Protein AF-A0A2U2N526-F1 (afdb_monomer_lite)

Radius of gyration: 21.83 Å; chains: 1; bounding box: 47×27×72 Å

Foldseek 3Di:
DVLVVLVVQLVVLLVLLVVLLVVLVLLVVVLVCCVVPVPQWDDDFQKTWHQDVVPDIDIDGLDQPQKHWGQAPDNPGDGLNQLSNLSSVLNSLLSNLSSLLSVLSSVLSVVVSVCVVPVDVPDDDPLDPSNLVSLLSNLVSLLVSLVSVVVSNVSSVVSVIDIDGDCVSNVVSNVSSVVSNVVSVVSVVVVVVVCVVVVVD

Secondary structure (DSSP, 8-state):
-HHHHHHHHHHHHHHHHHHHHHHHHHHHHHHHHHHH-GGGEEEETTEEEEEETTTEEEEEESEETTEEE-SSSSTTSPP-HHHHHHHHHHHHHHHHHHHHHHHHHHHHHHHHHHHHHT--TTS--S--HHHHHHHHHHHHHHHHHHHHHHHHHHHHHHTT--EEE--HHHHHHHHHHHHHHHHHHHHHHHHHHHHHHHTT-

Structure (mmCIF, N/CA/C/O backbone):
data_AF-A0A2U2N526-F1
#
_entry.id   AF-A0A2U2N526-F1
#
loop_
_atom_site.group_PDB
_atom_site.id
_atom_site.type_symbol
_atom_site.label_atom_id
_atom_site.label_alt_id
_atom_site.label_comp_id
_atom_site.label_asym_id
_atom_site.label_entity_id
_atom_site.label_seq_id
_atom_site.pdbx_PDB_ins_code
_atom_site.Cartn_x
_atom_site.Cartn_y
_atom_site.Cartn_z
_atom_site.occupancy
_atom_site.B_iso_or_equiv
_atom_site.auth_seq_id
_atom_site.auth_comp_id
_atom_site.auth_asym_id
_atom_site.auth_atom_id
_atom_site.pdbx_PDB_model_num
ATOM 1 N N . MET A 1 1 ? -25.749 11.557 19.198 1.00 41.91 1 MET A N 1
ATOM 2 C CA . MET A 1 1 ? -24.918 12.134 18.111 1.00 41.91 1 MET A CA 1
ATOM 3 C C . MET A 1 1 ? -23.782 11.203 17.664 1.00 41.91 1 MET A C 1
ATOM 5 O O . MET A 1 1 ? -23.519 11.176 16.468 1.00 41.91 1 MET A O 1
ATOM 9 N N . LEU A 1 2 ? -23.198 10.370 18.548 1.00 50.72 2 LEU A N 1
ATOM 10 C CA . LEU A 1 2 ? -22.193 9.346 18.186 1.00 50.72 2 LEU A CA 1
ATOM 11 C C . LEU A 1 2 ? -22.637 8.372 17.070 1.00 50.72 2 LEU A C 1
ATOM 13 O O . LEU A 1 2 ? -21.847 8.078 16.180 1.00 50.72 2 LEU A O 1
ATOM 17 N N . GLY A 1 3 ? -23.901 7.926 17.055 1.00 57.72 3 GLY A N 1
ATOM 18 C CA . GLY A 1 3 ? -24.377 6.933 16.073 1.00 57.72 3 GLY A CA 1
ATOM 19 C C . GLY A 1 3 ? -24.364 7.395 14.605 1.00 57.72 3 GLY A C 1
ATOM 20 O O . GLY A 1 3 ? -24.061 6.606 13.715 1.00 57.72 3 GLY A O 1
ATOM 21 N N . ARG A 1 4 ? -24.625 8.684 14.326 1.00 60.06 4 ARG A N 1
ATOM 22 C CA . ARG A 1 4 ? -24.577 9.226 12.949 1.00 60.06 4 ARG A CA 1
ATOM 23 C C . ARG A 1 4 ? -23.142 9.473 12.477 1.00 60.06 4 ARG A C 1
ATOM 25 O O . ARG A 1 4 ? -22.832 9.197 11.323 1.00 60.06 4 ARG A O 1
ATOM 32 N N . ALA A 1 5 ? -22.274 9.946 13.374 1.00 61.69 5 ALA A N 1
ATOM 33 C CA . ALA A 1 5 ? -20.858 10.164 13.078 1.00 61.69 5 ALA A CA 1
ATOM 34 C C . ALA A 1 5 ? -20.113 8.836 12.846 1.00 61.69 5 ALA A C 1
ATOM 36 O O . ALA A 1 5 ? -19.354 8.724 11.887 1.00 61.69 5 ALA A O 1
ATOM 37 N N . GLY A 1 6 ? -20.394 7.806 13.656 1.00 66.81 6 GLY A N 1
ATOM 38 C CA . GLY A 1 6 ? -19.827 6.465 13.477 1.00 66.81 6 GLY A CA 1
ATOM 39 C C . GLY A 1 6 ? -20.272 5.794 12.174 1.00 66.81 6 GLY A C 1
ATOM 40 O O . GLY A 1 6 ? -19.452 5.213 11.466 1.00 66.81 6 GLY A O 1
ATOM 41 N N . ALA A 1 7 ? -21.546 5.942 11.795 1.00 72.31 7 ALA A N 1
ATOM 42 C CA . ALA A 1 7 ? -22.051 5.424 10.523 1.00 72.31 7 ALA A CA 1
ATOM 43 C C . ALA A 1 7 ? -21.410 6.117 9.307 1.00 72.31 7 ALA A C 1
ATOM 45 O O . ALA A 1 7 ? -21.038 5.446 8.344 1.00 72.31 7 ALA A O 1
ATOM 46 N N . ALA A 1 8 ? -21.235 7.442 9.355 1.00 76.88 8 ALA A N 1
ATOM 47 C CA . ALA A 1 8 ? -20.560 8.184 8.292 1.00 76.88 8 ALA A CA 1
ATOM 48 C C . ALA A 1 8 ? -19.084 7.770 8.154 1.00 76.88 8 ALA A C 1
ATOM 50 O O . ALA A 1 8 ? -18.625 7.513 7.042 1.00 76.88 8 ALA A O 1
ATOM 51 N N . ALA A 1 9 ? -18.364 7.634 9.274 1.00 74.88 9 ALA A N 1
ATOM 52 C CA . ALA A 1 9 ? -16.970 7.191 9.283 1.00 74.88 9 ALA A CA 1
ATOM 53 C C . ALA A 1 9 ? -16.801 5.785 8.681 1.00 74.88 9 ALA A C 1
ATOM 55 O O . ALA A 1 9 ? -15.895 5.565 7.877 1.00 74.88 9 ALA A O 1
ATOM 56 N N . LEU A 1 10 ? -17.713 4.857 8.990 1.00 80.75 10 LEU A N 1
ATOM 57 C CA . LEU A 1 10 ? -17.713 3.505 8.428 1.00 80.75 10 LEU A CA 1
ATOM 58 C C . LEU A 1 10 ? -17.891 3.507 6.906 1.00 80.75 10 LEU A C 1
ATOM 60 O O . LEU A 1 10 ? -17.165 2.809 6.196 1.00 80.75 10 LEU A O 1
ATOM 64 N N . ILE A 1 11 ? -18.849 4.287 6.398 1.00 84.62 11 ILE A N 1
ATOM 65 C CA . ILE A 1 11 ? -19.118 4.375 4.957 1.00 84.62 11 ILE A CA 1
ATOM 66 C C . ILE A 1 11 ? -17.900 4.950 4.232 1.00 84.62 11 ILE A C 1
ATOM 68 O O . ILE A 1 11 ? -17.445 4.371 3.247 1.00 84.62 11 ILE A O 1
ATOM 72 N N . ILE A 1 12 ? -17.333 6.043 4.750 1.00 84.25 12 ILE A N 1
ATOM 73 C CA . ILE A 1 12 ? -16.141 6.677 4.177 1.00 84.25 12 ILE A CA 1
ATOM 74 C C . ILE A 1 12 ? -14.962 5.697 4.167 1.00 84.25 12 ILE A C 1
ATOM 76 O O . ILE A 1 12 ? -14.295 5.562 3.141 1.00 84.25 12 ILE A O 1
ATOM 80 N N . ALA A 1 13 ? -14.734 4.969 5.264 1.00 82.06 13 ALA A N 1
ATOM 81 C CA . ALA A 1 13 ? -13.650 3.997 5.353 1.00 82.06 13 ALA A CA 1
ATOM 82 C C . ALA A 1 13 ? -13.802 2.867 4.319 1.00 82.06 13 ALA A C 1
ATOM 84 O O . ALA A 1 13 ? -12.846 2.562 3.608 1.00 82.06 13 ALA A O 1
ATOM 85 N N . ARG A 1 14 ? -15.010 2.304 4.159 1.00 86.12 14 ARG A N 1
ATOM 86 C CA . ARG A 1 14 ? -15.280 1.257 3.156 1.00 86.12 14 ARG A CA 1
ATOM 87 C C . ARG A 1 14 ? -15.091 1.753 1.727 1.00 86.12 14 ARG A C 1
ATOM 89 O O . ARG A 1 14 ? -14.473 1.057 0.924 1.00 86.12 14 ARG A O 1
ATOM 96 N N . ILE A 1 15 ? -15.603 2.943 1.410 1.00 87.69 15 ILE A N 1
ATOM 97 C CA . ILE A 1 15 ? -15.423 3.550 0.085 1.00 87.69 15 ILE A CA 1
ATOM 98 C C . ILE A 1 15 ? -13.928 3.751 -0.192 1.00 87.69 15 ILE A C 1
ATOM 100 O O . ILE A 1 15 ? -13.453 3.373 -1.262 1.00 87.69 15 ILE A O 1
ATOM 104 N N . GLY A 1 16 ? -13.178 4.264 0.790 1.00 83.12 16 GLY A N 1
ATOM 105 C CA . GLY A 1 16 ? -11.726 4.417 0.706 1.00 83.12 16 GLY A CA 1
ATOM 106 C C . GLY A 1 16 ? -11.007 3.095 0.431 1.00 83.12 16 GLY A C 1
ATOM 107 O O . GLY A 1 16 ? -10.195 3.021 -0.489 1.00 83.12 16 GLY A O 1
ATOM 108 N N . THR A 1 17 ? -11.352 2.025 1.155 1.00 87.50 17 THR A N 1
ATOM 109 C CA . THR A 1 17 ? -10.798 0.680 0.925 1.00 87.50 17 THR A CA 1
ATOM 110 C C . THR A 1 17 ? -11.045 0.187 -0.497 1.00 87.50 17 THR A C 1
ATOM 112 O O . THR A 1 17 ? -10.112 -0.273 -1.153 1.00 87.50 17 THR A O 1
ATOM 115 N N . VAL A 1 18 ? -12.286 0.277 -0.987 1.00 90.38 18 VAL A N 1
ATOM 116 C CA . VAL A 1 18 ? -12.646 -0.198 -2.334 1.00 90.38 18 VAL A CA 1
ATOM 117 C C . VAL A 1 18 ? -11.894 0.593 -3.399 1.00 90.38 18 VAL A C 1
ATOM 119 O O . VAL A 1 18 ? -11.317 0.003 -4.311 1.00 90.38 18 VAL A O 1
ATOM 122 N N . PHE A 1 19 ? -11.840 1.917 -3.260 1.00 90.56 19 PHE A N 1
ATOM 123 C CA . PHE A 1 19 ? -11.128 2.778 -4.196 1.00 90.56 19 PHE A CA 1
ATOM 124 C C . PHE A 1 19 ? -9.628 2.451 -4.262 1.00 90.56 19 PHE A C 1
ATOM 126 O O . PHE A 1 19 ? -9.062 2.360 -5.350 1.00 90.56 19 PHE A O 1
ATOM 133 N N . LEU A 1 20 ? -8.989 2.204 -3.114 1.00 89.12 20 LEU A N 1
ATOM 134 C CA . LEU A 1 20 ? -7.572 1.837 -3.050 1.00 89.12 20 LEU A CA 1
ATOM 135 C C . LEU A 1 20 ? -7.289 0.459 -3.662 1.00 89.12 20 LEU A C 1
ATOM 137 O O . LEU A 1 20 ? -6.283 0.302 -4.352 1.00 89.12 20 LEU A O 1
ATOM 141 N N . TRP A 1 21 ? -8.182 -0.520 -3.483 1.00 91.75 21 TRP A N 1
ATOM 142 C CA . TRP A 1 21 ? -8.067 -1.815 -4.164 1.00 91.75 21 TRP A CA 1
ATOM 143 C C . TRP A 1 21 ? -8.207 -1.694 -5.680 1.00 91.75 21 TRP A C 1
ATOM 145 O O . TRP A 1 21 ? -7.448 -2.329 -6.411 1.00 91.75 21 TRP A O 1
ATOM 155 N N . ILE A 1 22 ? -9.126 -0.850 -6.160 1.00 89.38 22 ILE A N 1
ATOM 156 C CA . ILE A 1 22 ? -9.254 -0.560 -7.593 1.00 89.38 22 ILE A CA 1
ATOM 157 C C . ILE A 1 22 ? -7.963 0.085 -8.113 1.00 89.38 22 ILE A C 1
ATOM 159 O O . ILE A 1 22 ? -7.424 -0.366 -9.120 1.00 89.38 22 ILE A O 1
ATOM 163 N N . ALA A 1 23 ? -7.416 1.082 -7.411 1.00 86.81 23 ALA A N 1
ATOM 164 C CA . ALA A 1 23 ? -6.156 1.721 -7.793 1.00 86.81 23 ALA A CA 1
ATOM 165 C C . ALA A 1 23 ? -4.975 0.730 -7.821 1.00 86.81 23 ALA A C 1
ATOM 167 O O . ALA A 1 23 ? -4.165 0.758 -8.753 1.00 86.81 23 ALA A O 1
ATOM 168 N N . ALA A 1 24 ? -4.893 -0.177 -6.840 1.00 87.81 24 ALA A N 1
ATOM 169 C CA . ALA A 1 24 ? -3.896 -1.245 -6.804 1.00 87.81 24 ALA A CA 1
ATOM 170 C C . ALA A 1 24 ? -4.039 -2.193 -8.006 1.00 87.81 24 ALA A C 1
ATOM 172 O O . ALA A 1 24 ? -3.057 -2.457 -8.697 1.00 87.81 24 ALA A O 1
ATOM 173 N N . ALA A 1 25 ? -5.260 -2.649 -8.299 1.00 88.19 25 ALA A N 1
ATOM 174 C CA . ALA A 1 25 ? -5.537 -3.541 -9.421 1.00 88.19 25 ALA A CA 1
ATOM 175 C C . ALA A 1 25 ? -5.204 -2.889 -10.770 1.00 88.19 25 ALA A C 1
ATOM 177 O O . ALA A 1 25 ? -4.531 -3.500 -11.596 1.00 88.19 25 ALA A O 1
ATOM 178 N N . VAL A 1 26 ? -5.605 -1.632 -10.977 1.00 87.50 26 VAL A N 1
ATOM 179 C CA . VAL A 1 26 ? -5.288 -0.881 -12.202 1.00 87.50 26 VAL A CA 1
ATOM 180 C C . VAL A 1 26 ? -3.776 -0.733 -12.373 1.00 87.50 26 VAL A C 1
ATOM 182 O O . VAL A 1 26 ? -3.259 -0.996 -13.455 1.00 87.50 26 VAL A O 1
ATOM 185 N N . THR A 1 27 ? -3.051 -0.381 -11.307 1.00 84.50 27 THR A N 1
ATOM 186 C CA . THR A 1 27 ? -1.583 -0.248 -11.351 1.00 84.50 27 THR A CA 1
ATOM 187 C C . THR A 1 27 ? -0.911 -1.581 -11.690 1.00 84.50 27 THR A C 1
ATOM 189 O O . THR A 1 27 ? -0.011 -1.622 -12.528 1.00 84.50 27 THR A O 1
ATOM 192 N N . ALA A 1 28 ? -1.378 -2.682 -11.096 1.00 86.56 28 ALA A N 1
ATOM 193 C CA . ALA A 1 28 ? -0.876 -4.019 -11.390 1.00 86.56 28 ALA A CA 1
ATOM 194 C C . ALA A 1 28 ? -1.137 -4.425 -12.850 1.00 86.56 28 ALA A C 1
ATOM 196 O O . ALA A 1 28 ? -0.240 -4.945 -13.507 1.00 86.56 28 ALA A O 1
ATOM 197 N N . ILE A 1 29 ? -2.331 -4.145 -13.383 1.00 86.12 29 ILE A N 1
ATOM 198 C CA . ILE A 1 29 ? -2.673 -4.425 -14.786 1.00 86.12 29 ILE A CA 1
ATOM 199 C C . ILE A 1 29 ? -1.756 -3.640 -15.727 1.00 86.12 29 ILE A C 1
ATOM 201 O O . ILE A 1 29 ? -1.193 -4.221 -16.650 1.00 86.12 29 ILE A O 1
ATOM 205 N N . VAL A 1 30 ? -1.553 -2.345 -15.473 1.00 82.44 30 VAL A N 1
ATOM 206 C CA . VAL A 1 30 ? -0.648 -1.496 -16.266 1.00 82.44 30 VAL A CA 1
ATOM 207 C C . VAL A 1 30 ? 0.778 -2.040 -16.248 1.00 82.44 30 VAL A C 1
ATOM 209 O O . VAL A 1 30 ? 1.424 -2.102 -17.292 1.00 82.44 30 VAL A O 1
ATOM 212 N N . LEU A 1 31 ? 1.255 -2.483 -15.084 1.00 83.75 31 LEU A N 1
ATOM 213 C CA . LEU A 1 31 ? 2.569 -3.100 -14.952 1.00 83.75 31 LEU A CA 1
ATOM 214 C C . LEU A 1 31 ? 2.674 -4.408 -15.755 1.00 83.75 31 LEU A C 1
ATOM 216 O O . LEU A 1 31 ? 3.672 -4.629 -16.435 1.00 83.75 31 LEU A O 1
ATOM 220 N N . VAL A 1 32 ? 1.651 -5.265 -15.717 1.00 84.31 32 VAL A N 1
ATOM 221 C CA . VAL A 1 32 ? 1.623 -6.507 -16.507 1.00 84.31 32 VAL A CA 1
ATOM 222 C C . VAL A 1 32 ? 1.629 -6.199 -18.004 1.00 84.31 32 VAL A C 1
ATOM 224 O O . VAL A 1 32 ? 2.394 -6.811 -18.748 1.00 84.31 32 VAL A O 1
ATOM 227 N N . VAL A 1 33 ? 0.838 -5.218 -18.446 1.00 81.12 33 VAL A N 1
ATOM 228 C CA . VAL A 1 33 ? 0.837 -4.757 -19.843 1.00 81.12 33 VAL A CA 1
ATOM 229 C C . VAL A 1 33 ? 2.218 -4.240 -20.243 1.00 81.12 33 VAL A C 1
ATOM 231 O O . VAL A 1 33 ? 2.695 -4.592 -21.316 1.00 81.12 33 VAL A O 1
ATOM 234 N N . PHE A 1 34 ? 2.903 -3.489 -19.376 1.00 78.69 34 PHE A N 1
ATOM 235 C CA . PHE A 1 34 ? 4.278 -3.043 -19.621 1.00 78.69 34 PHE A CA 1
ATOM 236 C C . PHE A 1 34 ? 5.264 -4.206 -19.790 1.00 78.69 34 PHE A C 1
ATOM 238 O O . PHE A 1 34 ? 6.114 -4.162 -20.674 1.00 78.69 34 PHE A O 1
ATOM 245 N N . ILE A 1 35 ? 5.143 -5.261 -18.981 1.00 80.69 35 ILE A N 1
ATOM 246 C CA . ILE A 1 35 ? 6.024 -6.436 -19.065 1.00 80.69 35 ILE A CA 1
ATOM 247 C C . ILE A 1 35 ? 5.772 -7.234 -20.355 1.00 80.69 35 ILE A C 1
ATOM 249 O O . ILE A 1 35 ? 6.721 -7.704 -20.978 1.00 80.69 35 ILE A O 1
ATOM 253 N N . VAL A 1 36 ? 4.509 -7.393 -20.759 1.00 82.31 36 VAL A N 1
ATOM 254 C CA . VAL A 1 36 ? 4.119 -8.219 -21.918 1.00 82.31 36 VAL A CA 1
ATOM 255 C C . VAL A 1 36 ? 4.257 -7.464 -23.243 1.00 82.31 36 VAL A C 1
ATOM 257 O O . VAL A 1 36 ? 4.616 -8.055 -24.258 1.00 82.31 36 VAL A O 1
ATOM 260 N N . ALA A 1 37 ? 3.975 -6.163 -23.242 1.00 72.69 37 ALA A N 1
ATOM 261 C CA . ALA A 1 37 ? 3.903 -5.316 -24.426 1.00 72.69 37 ALA A CA 1
ATOM 262 C C . ALA A 1 37 ? 4.598 -3.968 -24.171 1.00 72.69 37 ALA A C 1
ATOM 264 O O . ALA A 1 37 ? 4.005 -2.898 -24.291 1.00 72.69 37 ALA A O 1
ATOM 265 N N . SER A 1 38 ? 5.890 -4.005 -23.840 1.00 62.78 38 SER A N 1
ATOM 266 C CA . SER A 1 38 ? 6.687 -2.802 -23.545 1.00 62.78 38 SER A CA 1
ATOM 267 C C . SER A 1 38 ? 6.688 -1.763 -24.679 1.00 62.78 38 SER A C 1
ATOM 269 O O . SER A 1 38 ? 6.831 -0.573 -24.416 1.00 62.78 38 SER A O 1
ATOM 271 N N . GLY A 1 39 ? 6.467 -2.194 -25.927 1.00 61.41 39 GLY A N 1
ATOM 272 C CA . GLY A 1 39 ? 6.392 -1.328 -27.108 1.00 61.41 39 GLY A CA 1
ATOM 273 C C . GLY A 1 39 ? 5.081 -0.550 -27.292 1.00 61.41 39 GLY A C 1
ATOM 274 O O . GLY A 1 39 ? 5.013 0.281 -28.192 1.00 61.41 39 GLY A O 1
ATOM 275 N N . THR A 1 40 ? 4.037 -0.790 -26.486 1.00 62.47 40 THR A N 1
ATOM 276 C CA . THR A 1 40 ? 2.752 -0.060 -26.596 1.00 62.47 40 THR A CA 1
ATOM 277 C C . THR A 1 40 ? 2.672 1.186 -25.712 1.00 62.47 40 THR A C 1
ATOM 279 O O . THR A 1 40 ? 1.651 1.872 -25.713 1.00 62.47 40 THR A O 1
ATOM 282 N N . LEU A 1 41 ? 3.716 1.466 -24.930 1.00 61.22 41 LEU A N 1
ATOM 283 C CA . LEU A 1 41 ? 3.769 2.598 -24.013 1.00 61.22 41 LEU A CA 1
ATOM 284 C C . LEU A 1 41 ? 4.564 3.751 -24.610 1.00 61.22 41 LEU A C 1
ATOM 286 O O . LEU A 1 41 ? 5.709 3.581 -25.023 1.00 61.22 41 LEU A O 1
ATOM 290 N N . THR A 1 42 ? 3.976 4.942 -24.586 1.00 63.44 42 THR A N 1
ATOM 291 C CA . THR A 1 42 ? 4.701 6.179 -24.872 1.00 63.44 42 THR A CA 1
ATOM 292 C C . THR A 1 42 ? 5.322 6.676 -23.576 1.00 63.44 42 THR A C 1
ATOM 294 O O . THR A 1 42 ? 4.605 6.970 -22.614 1.00 63.44 42 THR A O 1
ATOM 297 N N . ALA A 1 43 ? 6.650 6.734 -23.531 1.00 59.69 43 ALA A N 1
ATOM 298 C CA . ALA A 1 43 ? 7.358 7.321 -22.407 1.00 59.69 43 ALA A CA 1
ATOM 299 C C . ALA A 1 43 ? 7.340 8.849 -22.503 1.00 59.69 43 ALA A C 1
ATOM 301 O O . ALA A 1 43 ? 7.501 9.420 -23.579 1.00 59.69 43 ALA A O 1
ATOM 302 N N . GLY A 1 44 ? 7.109 9.490 -21.366 1.00 59.97 44 GLY A N 1
ATOM 303 C CA . GLY A 1 44 ? 7.315 10.912 -21.154 1.00 59.97 44 GLY A CA 1
ATOM 304 C C . GLY A 1 44 ? 8.082 11.139 -19.853 1.00 59.97 44 GLY A C 1
ATOM 305 O O . GLY A 1 44 ? 8.309 10.217 -19.060 1.00 59.97 44 GLY A O 1
ATOM 306 N N . TYR A 1 45 ? 8.461 12.390 -19.601 1.00 55.66 45 TYR A N 1
ATOM 307 C CA . TYR A 1 45 ? 9.185 12.775 -18.390 1.00 55.66 45 TYR A CA 1
ATOM 308 C C . TYR A 1 45 ? 8.460 12.279 -17.123 1.00 55.66 45 TYR A C 1
ATOM 310 O O . TYR A 1 45 ? 7.371 12.749 -16.790 1.00 55.66 45 TYR A O 1
ATOM 318 N N . ASN A 1 46 ? 9.061 11.320 -16.404 1.00 62.28 46 ASN A N 1
ATOM 319 C CA . ASN A 1 46 ? 8.529 10.733 -15.160 1.00 62.28 46 ASN A CA 1
ATOM 320 C C . ASN A 1 46 ? 7.173 9.984 -15.289 1.00 62.28 46 ASN A C 1
ATOM 322 O O . ASN A 1 46 ? 6.524 9.678 -14.281 1.00 62.28 46 ASN A O 1
ATOM 326 N N . ARG A 1 47 ? 6.719 9.678 -16.509 1.00 67.81 47 ARG A N 1
ATOM 327 C CA . ARG A 1 47 ? 5.404 9.073 -16.753 1.00 67.81 47 ARG A CA 1
ATOM 328 C C . ARG A 1 47 ? 5.444 8.140 -17.956 1.00 67.81 47 ARG A C 1
ATOM 330 O O . ARG A 1 47 ? 5.971 8.489 -19.001 1.00 67.81 47 ARG A O 1
ATOM 337 N N . LEU A 1 48 ? 4.840 6.968 -17.822 1.00 66.69 48 LEU A N 1
ATOM 338 C CA . LEU A 1 48 ? 4.549 6.089 -18.948 1.00 66.69 48 LEU A CA 1
ATOM 339 C C . LEU A 1 48 ? 3.059 6.150 -19.240 1.00 66.69 48 LEU A C 1
ATOM 341 O O . LEU A 1 48 ? 2.265 5.868 -18.347 1.00 66.69 48 LEU A O 1
ATOM 345 N N . ASP A 1 49 ? 2.694 6.512 -20.464 1.00 68.12 49 ASP A N 1
ATOM 346 C CA . ASP A 1 49 ? 1.309 6.584 -20.915 1.00 68.12 49 ASP A CA 1
ATOM 347 C C . ASP A 1 49 ? 0.954 5.393 -21.811 1.00 68.12 49 ASP A C 1
ATOM 349 O O . ASP A 1 49 ? 1.634 5.093 -22.792 1.00 68.12 49 ASP A O 1
ATOM 353 N N . LEU A 1 50 ? -0.149 4.725 -21.476 1.00 66.25 50 LEU A N 1
ATOM 354 C CA . LEU A 1 50 ? -0.858 3.779 -22.333 1.00 66.25 50 LEU A CA 1
ATOM 355 C C . LEU A 1 50 ? -2.046 4.499 -22.954 1.00 66.25 50 LEU A C 1
ATOM 357 O O . LEU A 1 50 ? -3.003 4.822 -22.249 1.00 66.25 50 LEU A O 1
ATOM 361 N N . SER A 1 51 ? -2.013 4.717 -24.267 1.00 66.69 51 SER A N 1
ATOM 362 C CA . SER A 1 51 ? -3.178 5.201 -25.010 1.00 66.69 51 SER A CA 1
ATOM 363 C C . SER A 1 51 ? -4.063 4.020 -25.409 1.00 66.69 51 SER A C 1
ATOM 365 O O . SER A 1 51 ? -3.667 3.181 -26.219 1.00 66.69 51 SER A O 1
ATOM 367 N N . VAL A 1 52 ? -5.273 3.942 -24.852 1.00 63.50 52 VAL A N 1
ATOM 368 C CA . VAL A 1 52 ? -6.263 2.919 -25.213 1.00 63.50 52 VAL A CA 1
ATOM 369 C C . VAL A 1 52 ? -7.178 3.498 -26.287 1.00 63.50 52 VAL A C 1
ATOM 371 O O . VAL A 1 52 ? -8.121 4.238 -25.999 1.00 63.50 52 VAL A O 1
ATOM 374 N N . GLY A 1 53 ? -6.858 3.203 -27.550 1.00 59.94 53 GLY A N 1
ATOM 375 C CA . GLY A 1 53 ? -7.682 3.583 -28.703 1.00 59.94 53 GLY A CA 1
ATOM 376 C C . GLY A 1 53 ? -7.849 5.094 -28.915 1.00 59.94 53 GLY A C 1
ATOM 377 O O . GLY A 1 53 ? -8.811 5.500 -29.556 1.00 59.94 53 GLY A O 1
ATOM 378 N N . GLY A 1 54 ? -6.963 5.933 -28.360 1.00 60.84 54 GLY A N 1
ATOM 379 C CA . GLY A 1 54 ? -7.015 7.395 -28.503 1.00 60.84 54 GLY A CA 1
ATOM 380 C C . GLY A 1 54 ? -8.086 8.109 -27.667 1.00 60.84 54 GLY A C 1
ATOM 381 O O . GLY A 1 54 ? -8.233 9.320 -27.805 1.00 60.84 54 GLY A O 1
ATOM 382 N N . VAL A 1 55 ? -8.820 7.394 -26.803 1.00 59.56 55 VAL A N 1
ATOM 383 C CA . VAL A 1 55 ? -9.925 7.962 -26.000 1.00 59.56 55 VAL A CA 1
ATOM 384 C C . VAL A 1 55 ? -9.542 8.130 -24.528 1.00 59.56 55 VAL A C 1
ATOM 386 O O . VAL A 1 55 ? -9.920 9.114 -23.898 1.00 59.56 55 VAL A O 1
ATOM 389 N N . PHE A 1 56 ? -8.764 7.196 -23.978 1.00 54.59 56 PHE A N 1
ATOM 390 C CA . PHE A 1 56 ? -8.324 7.227 -22.584 1.00 54.59 56 PHE A CA 1
ATOM 391 C C . PHE A 1 56 ? -6.822 6.959 -22.489 1.00 54.59 56 PHE A C 1
ATOM 393 O O . PHE A 1 56 ? -6.307 6.076 -23.178 1.00 54.59 56 PHE A O 1
ATOM 400 N N . SER A 1 57 ? -6.132 7.701 -21.616 1.00 61.94 57 SER A N 1
ATOM 401 C CA . SER A 1 57 ? -4.737 7.442 -21.256 1.00 61.94 57 SER A CA 1
ATOM 402 C C . SER A 1 57 ? -4.636 6.953 -19.814 1.00 61.94 57 SER A C 1
ATOM 404 O O . SER A 1 57 ? -5.107 7.606 -18.881 1.00 61.94 57 SER A O 1
ATOM 406 N N . ILE A 1 58 ? -4.037 5.779 -19.629 1.00 65.62 58 ILE A N 1
ATOM 407 C CA . ILE A 1 58 ? -3.704 5.252 -18.303 1.00 65.62 58 ILE A CA 1
ATOM 408 C C . ILE A 1 58 ? -2.213 5.438 -18.106 1.00 65.62 58 ILE A C 1
ATOM 410 O O . ILE A 1 58 ? -1.427 5.039 -18.963 1.00 65.62 58 ILE A O 1
ATOM 414 N N . SER A 1 59 ? -1.828 6.033 -16.979 1.00 67.81 59 SER A N 1
ATOM 415 C CA . SER A 1 59 ? -0.441 6.395 -16.748 1.00 67.81 59 SER A CA 1
ATOM 416 C C . SER A 1 59 ? 0.171 5.779 -15.510 1.00 67.81 59 SER A C 1
ATOM 418 O O . SER A 1 59 ? -0.433 5.739 -14.437 1.00 67.81 59 SER A O 1
ATOM 420 N N . LEU A 1 60 ? 1.412 5.329 -15.662 1.00 71.75 60 LEU A N 1
ATOM 421 C CA . LEU A 1 60 ? 2.272 4.952 -14.556 1.00 71.75 60 LEU A CA 1
ATOM 422 C C . LEU A 1 60 ? 3.268 6.085 -14.329 1.00 71.75 60 LEU A C 1
ATOM 424 O O . LEU A 1 60 ? 4.184 6.290 -15.122 1.00 71.75 60 LEU A O 1
ATOM 428 N N . THR A 1 61 ? 3.075 6.843 -13.254 1.00 76.31 61 THR A N 1
ATOM 429 C CA . THR A 1 61 ? 4.053 7.853 -12.835 1.00 76.31 61 THR A CA 1
ATOM 430 C C . THR A 1 61 ? 5.082 7.233 -11.901 1.00 76.31 61 THR A C 1
ATOM 432 O O . THR A 1 61 ? 4.747 6.356 -11.100 1.00 76.31 61 THR A O 1
ATOM 435 N N . GLY A 1 62 ? 6.317 7.734 -11.957 1.00 71.88 62 GLY A N 1
ATOM 436 C CA . GLY A 1 62 ? 7.410 7.333 -11.069 1.00 71.88 62 GLY A CA 1
ATOM 437 C C . GLY A 1 62 ? 7.260 7.810 -9.620 1.00 71.88 62 GLY A C 1
ATOM 438 O O . GLY A 1 62 ? 8.192 7.708 -8.827 1.00 71.88 62 GLY A O 1
ATOM 439 N N . GLN A 1 63 ? 6.102 8.369 -9.264 1.00 80.94 63 GLN A N 1
ATOM 440 C CA . GLN A 1 63 ? 5.829 8.878 -7.929 1.00 80.94 63 GLN A CA 1
ATOM 441 C C . GLN A 1 63 ? 5.263 7.776 -7.025 1.00 80.94 63 GLN A C 1
ATOM 443 O O . GLN A 1 63 ? 4.186 7.232 -7.282 1.00 80.94 63 GLN A O 1
ATOM 448 N N . VAL A 1 64 ? 5.970 7.494 -5.932 1.00 78.81 64 VAL A N 1
ATOM 449 C CA . VAL A 1 64 ? 5.566 6.582 -4.858 1.00 78.81 64 VAL A CA 1
ATOM 450 C C . VAL A 1 64 ? 5.625 7.347 -3.537 1.00 78.81 64 VAL A C 1
ATOM 452 O O . VAL A 1 64 ? 6.708 7.634 -3.030 1.00 78.81 64 VAL A O 1
ATOM 455 N N . LEU A 1 65 ? 4.457 7.682 -2.973 1.00 81.69 65 LEU A N 1
ATOM 456 C CA . LEU A 1 65 ? 4.338 8.598 -1.825 1.00 81.69 65 LEU A CA 1
ATOM 457 C C . LEU A 1 65 ? 5.029 9.948 -2.127 1.00 81.69 65 LEU A C 1
ATOM 459 O O . LEU A 1 65 ? 4.578 10.690 -3.003 1.00 81.69 65 LEU A O 1
ATOM 463 N N . ASP A 1 66 ? 6.122 10.238 -1.426 1.00 81.25 66 ASP A N 1
ATOM 464 C CA . ASP A 1 66 ? 6.921 11.452 -1.523 1.00 81.25 66 ASP A CA 1
ATOM 465 C C . ASP A 1 66 ? 8.187 11.262 -2.368 1.00 81.25 66 ASP A C 1
ATOM 467 O O . ASP A 1 66 ? 8.955 12.206 -2.559 1.00 81.25 66 ASP A O 1
ATOM 471 N N . TYR A 1 67 ? 8.431 10.047 -2.858 1.00 78.50 67 TYR A N 1
ATOM 472 C CA . TYR A 1 67 ? 9.559 9.748 -3.724 1.00 78.50 67 TYR A CA 1
ATOM 473 C C . TYR A 1 67 ? 9.109 9.877 -5.172 1.00 78.50 67 TYR A C 1
ATOM 475 O O . TYR A 1 67 ? 8.186 9.195 -5.612 1.00 78.50 67 TYR A O 1
ATOM 483 N N . SER A 1 68 ? 9.765 10.751 -5.920 1.00 79.94 68 SER A N 1
ATOM 484 C CA . SER A 1 68 ? 9.642 10.834 -7.373 1.00 79.94 68 SER A CA 1
ATOM 485 C C . SER A 1 68 ? 10.865 10.180 -7.995 1.00 79.94 68 SER A C 1
ATOM 487 O O . SER A 1 68 ? 11.990 10.547 -7.671 1.00 79.94 68 SER A O 1
ATOM 489 N N . ILE A 1 69 ? 10.652 9.187 -8.849 1.00 79.06 69 ILE A N 1
ATOM 490 C CA . ILE A 1 69 ? 11.711 8.432 -9.517 1.00 79.06 69 ILE A CA 1
ATOM 491 C C . ILE A 1 69 ? 11.569 8.670 -11.011 1.00 79.06 69 ILE A C 1
ATOM 493 O O . ILE A 1 69 ? 10.557 8.312 -11.604 1.00 79.06 69 ILE A O 1
ATOM 497 N N . PHE A 1 70 ? 12.585 9.247 -11.641 1.00 73.69 70 PHE A N 1
ATOM 498 C CA . PHE A 1 70 ? 12.572 9.481 -13.076 1.00 73.69 70 PHE A CA 1
ATOM 499 C C . PHE A 1 70 ? 12.659 8.140 -13.817 1.00 73.69 70 PHE A C 1
ATOM 501 O O . PHE A 1 70 ? 13.715 7.518 -13.902 1.00 73.69 70 PHE A O 1
ATOM 508 N N . LEU A 1 71 ? 11.520 7.689 -14.352 1.00 71.00 71 LEU A N 1
ATOM 509 C CA . LEU A 1 71 ? 11.412 6.454 -15.145 1.00 71.00 71 LEU A CA 1
ATOM 510 C C . LEU A 1 71 ? 12.180 6.539 -16.476 1.00 71.00 71 LEU A C 1
ATOM 512 O O . LEU A 1 71 ? 12.624 5.524 -17.017 1.00 71.00 71 LEU A O 1
ATOM 516 N N . GLN A 1 72 ? 12.351 7.764 -16.968 1.00 69.69 72 GLN A N 1
ATOM 517 C CA . GLN A 1 72 ? 13.180 8.115 -18.107 1.00 69.69 72 GLN A CA 1
ATOM 518 C C . GLN A 1 72 ? 14.000 9.360 -17.719 1.00 69.69 72 GLN A C 1
ATOM 520 O O . GLN A 1 72 ? 13.398 10.372 -17.350 1.00 69.69 72 GLN A O 1
ATOM 525 N N . PRO A 1 73 ? 15.345 9.292 -17.720 1.00 61.81 73 PRO A N 1
ATOM 526 C CA . PRO A 1 73 ? 16.171 10.401 -17.241 1.00 61.81 73 PRO A CA 1
ATOM 527 C C . PRO A 1 73 ? 16.188 11.618 -18.187 1.00 61.81 73 PRO A C 1
ATOM 529 O O . PRO A 1 73 ? 16.342 12.737 -17.703 1.00 61.81 73 PRO A O 1
ATOM 532 N N . TYR A 1 74 ? 16.003 11.405 -19.498 1.00 63.00 74 TYR A N 1
ATOM 533 C CA . TYR A 1 74 ? 15.927 12.428 -20.558 1.00 63.00 74 TYR A CA 1
ATOM 534 C C . TYR A 1 74 ? 15.001 11.954 -21.689 1.00 63.00 74 TYR A C 1
ATOM 536 O O . TYR A 1 74 ? 14.876 10.745 -21.866 1.00 63.00 74 TYR A O 1
ATOM 544 N N . ASP A 1 75 ? 14.428 12.863 -22.486 1.00 58.88 75 ASP A N 1
ATOM 545 C CA . ASP A 1 75 ? 13.448 12.533 -23.547 1.00 58.88 75 ASP A CA 1
ATOM 546 C C . ASP A 1 75 ? 13.951 11.504 -24.586 1.00 58.88 75 ASP A C 1
ATOM 548 O O . ASP A 1 75 ? 13.154 10.722 -25.100 1.00 58.88 75 ASP A O 1
ATOM 552 N N . ASP A 1 76 ? 15.269 11.421 -24.815 1.00 59.50 76 ASP A N 1
ATOM 553 C CA . ASP A 1 76 ? 15.910 10.453 -25.729 1.00 59.50 76 ASP A CA 1
ATOM 554 C C . ASP A 1 76 ? 16.612 9.275 -25.017 1.00 59.50 76 ASP A C 1
ATOM 556 O O . ASP A 1 76 ? 17.203 8.403 -25.659 1.00 59.50 76 ASP A O 1
ATOM 560 N N . ALA A 1 77 ? 16.594 9.228 -23.681 1.00 63.62 77 ALA A N 1
ATOM 561 C CA . ALA A 1 77 ? 17.248 8.156 -22.932 1.00 63.62 77 ALA A CA 1
ATOM 562 C C . ALA A 1 77 ? 16.405 6.867 -22.945 1.00 63.62 77 ALA A C 1
ATOM 564 O O . ALA A 1 77 ? 15.174 6.944 -22.881 1.00 63.62 77 ALA A O 1
ATOM 565 N N . PRO A 1 78 ? 17.036 5.675 -22.961 1.00 68.44 78 PRO A N 1
ATOM 566 C CA . PRO A 1 78 ? 16.309 4.417 -22.857 1.00 68.44 78 PRO A CA 1
ATOM 567 C C . PRO A 1 78 ? 15.533 4.347 -21.537 1.00 68.44 78 PRO A C 1
ATOM 569 O O . PRO A 1 78 ? 16.026 4.750 -20.480 1.00 68.44 78 PRO A O 1
ATOM 572 N N . ILE A 1 79 ? 14.313 3.810 -21.602 1.00 72.75 79 ILE A N 1
ATOM 573 C CA . ILE A 1 79 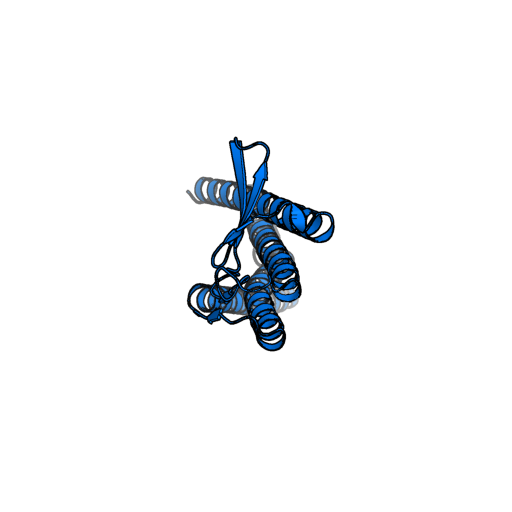? 13.457 3.597 -20.431 1.00 72.75 79 ILE A CA 1
ATOM 574 C C . ILE A 1 79 ? 14.174 2.652 -19.463 1.00 72.75 79 ILE A C 1
ATOM 576 O O . ILE A 1 79 ? 14.606 1.563 -19.849 1.00 72.75 79 ILE A O 1
ATOM 580 N N . ASN A 1 80 ? 14.263 3.035 -18.188 1.00 76.81 80 ASN A N 1
ATOM 581 C CA . ASN A 1 80 ? 14.826 2.159 -17.169 1.00 76.81 80 ASN A CA 1
ATOM 582 C C . ASN A 1 80 ? 13.777 1.123 -16.737 1.00 76.81 80 ASN A C 1
ATOM 584 O O . ASN A 1 80 ? 13.007 1.339 -15.801 1.00 76.81 80 ASN A O 1
ATOM 588 N N . THR A 1 81 ? 13.749 -0.019 -17.427 1.00 79.50 81 THR A N 1
ATOM 589 C CA . THR A 1 81 ? 12.795 -1.115 -17.188 1.00 79.50 81 THR A CA 1
ATOM 590 C C . THR A 1 81 ? 12.782 -1.575 -15.728 1.00 79.50 81 THR A C 1
ATOM 592 O O . THR A 1 81 ? 11.720 -1.879 -15.189 1.00 79.50 81 THR A O 1
ATOM 595 N N . VAL A 1 82 ? 13.942 -1.581 -15.059 1.00 82.06 82 VAL A N 1
ATOM 596 C CA . VAL A 1 82 ? 14.051 -1.970 -13.644 1.00 82.06 82 VAL A CA 1
ATOM 597 C C . VAL A 1 82 ? 13.333 -0.960 -12.753 1.00 82.06 82 VAL A C 1
ATOM 599 O O . VAL A 1 82 ? 12.536 -1.360 -11.908 1.00 82.06 82 VAL A O 1
ATOM 602 N N . ALA A 1 83 ? 13.552 0.339 -12.974 1.00 81.38 83 ALA A N 1
ATOM 603 C CA . ALA A 1 83 ? 12.892 1.395 -12.208 1.00 81.38 83 ALA A CA 1
ATOM 604 C C . ALA A 1 83 ? 11.371 1.402 -12.419 1.00 81.38 83 ALA A C 1
ATOM 606 O O . ALA A 1 83 ? 10.616 1.623 -11.471 1.00 81.38 83 ALA A O 1
ATOM 607 N N . VAL A 1 84 ? 10.911 1.102 -13.637 1.00 82.12 84 VAL A N 1
ATOM 608 C CA . VAL A 1 84 ? 9.484 0.975 -13.963 1.00 82.12 84 VAL A CA 1
ATOM 609 C C . VAL A 1 84 ? 8.847 -0.197 -13.224 1.00 82.12 84 VAL A C 1
ATOM 611 O O . VAL A 1 84 ? 7.810 -0.025 -12.583 1.00 82.12 84 VAL A O 1
ATOM 614 N N . ILE A 1 85 ? 9.476 -1.375 -13.270 1.00 84.94 85 ILE A N 1
ATOM 615 C CA . ILE A 1 85 ? 8.953 -2.568 -12.599 1.00 84.94 85 ILE A CA 1
ATOM 616 C C . ILE A 1 85 ? 8.953 -2.375 -11.083 1.00 84.94 85 ILE A C 1
ATOM 618 O O . ILE A 1 85 ? 7.930 -2.608 -10.438 1.00 84.94 85 ILE A O 1
ATOM 622 N N . ALA A 1 86 ? 10.065 -1.900 -10.519 1.00 85.44 86 ALA A N 1
ATOM 623 C CA . ALA A 1 86 ? 10.188 -1.643 -9.088 1.00 85.44 86 ALA A CA 1
ATOM 624 C C . ALA A 1 86 ? 9.131 -0.633 -8.615 1.00 85.44 86 ALA A C 1
ATOM 626 O O . ALA A 1 86 ? 8.386 -0.912 -7.674 1.00 85.44 86 ALA A O 1
ATOM 627 N N . THR A 1 87 ? 8.974 0.482 -9.334 1.00 85.94 87 THR A N 1
ATOM 628 C CA . THR A 1 87 ? 7.999 1.525 -8.993 1.00 85.94 87 THR A CA 1
ATOM 629 C C . THR A 1 87 ? 6.558 1.038 -9.137 1.00 85.94 87 THR A C 1
ATOM 631 O O . THR A 1 87 ? 5.736 1.308 -8.261 1.00 85.94 87 THR A O 1
ATOM 634 N N . GLY A 1 88 ? 6.239 0.269 -10.182 1.00 85.00 88 GLY A N 1
ATOM 635 C CA . GLY A 1 88 ? 4.915 -0.333 -10.348 1.00 85.00 88 GLY A CA 1
ATOM 636 C C . GLY A 1 88 ? 4.562 -1.309 -9.219 1.00 85.00 88 GLY A C 1
ATOM 637 O O . GLY A 1 88 ? 3.457 -1.250 -8.669 1.00 85.00 88 GLY A O 1
ATOM 638 N N . LEU A 1 89 ? 5.512 -2.161 -8.819 1.00 88.25 89 LEU A N 1
ATOM 639 C CA . LEU A 1 89 ? 5.344 -3.090 -7.697 1.00 88.25 89 LEU A CA 1
ATOM 640 C C . LEU A 1 89 ? 5.179 -2.344 -6.372 1.00 88.25 89 LEU A C 1
ATOM 642 O O . LEU A 1 89 ? 4.230 -2.60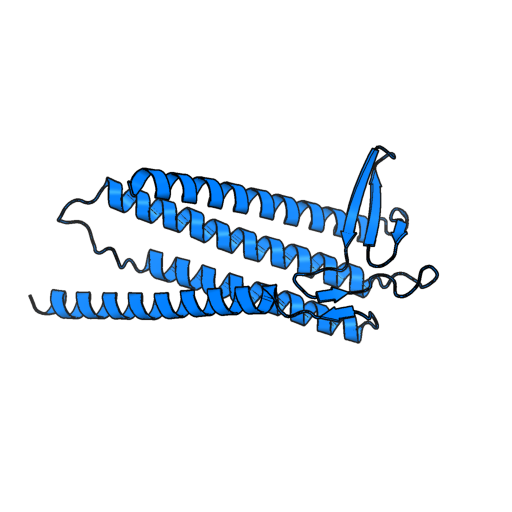5 -5.632 1.00 88.25 89 LEU A O 1
ATOM 646 N N . ALA A 1 90 ? 6.060 -1.385 -6.091 1.00 88.25 90 ALA A N 1
ATOM 647 C CA . ALA A 1 90 ? 6.033 -0.602 -4.862 1.00 88.25 90 ALA A CA 1
ATOM 648 C C . ALA A 1 90 ? 4.732 0.194 -4.725 1.00 88.25 90 ALA A C 1
ATOM 650 O O . ALA A 1 90 ? 4.115 0.196 -3.663 1.00 88.25 90 ALA A O 1
ATOM 651 N N . ARG A 1 91 ? 4.263 0.813 -5.811 1.00 87.88 91 ARG A N 1
ATOM 652 C CA . ARG A 1 91 ? 2.998 1.552 -5.834 1.00 87.88 91 ARG A CA 1
ATOM 653 C C . ARG A 1 91 ? 1.796 0.647 -5.578 1.00 87.88 91 ARG A C 1
ATOM 655 O O . ARG A 1 91 ? 0.926 0.998 -4.784 1.00 87.88 91 ARG A O 1
ATOM 662 N N . THR A 1 92 ? 1.778 -0.536 -6.190 1.00 88.88 92 THR A N 1
ATOM 663 C CA . THR A 1 92 ? 0.739 -1.548 -5.945 1.00 88.88 92 THR A CA 1
ATOM 664 C C . THR A 1 92 ? 0.742 -1.991 -4.480 1.00 88.88 92 THR A C 1
ATOM 666 O O . THR A 1 92 ? -0.310 -2.029 -3.844 1.00 88.88 92 THR A O 1
ATOM 669 N N . ALA A 1 93 ? 1.924 -2.257 -3.917 1.00 89.94 93 ALA A N 1
ATOM 670 C CA . ALA A 1 93 ? 2.082 -2.645 -2.520 1.00 89.94 93 ALA A CA 1
ATOM 671 C C . ALA A 1 93 ? 1.633 -1.537 -1.553 1.00 89.94 93 ALA A C 1
ATOM 673 O O . ALA A 1 93 ? 0.906 -1.815 -0.604 1.00 89.94 93 ALA A O 1
ATOM 674 N N . VAL A 1 94 ? 1.994 -0.278 -1.815 1.00 89.44 94 VAL A N 1
ATOM 675 C CA . VAL A 1 94 ? 1.545 0.877 -1.025 1.00 89.44 94 VAL A CA 1
ATOM 676 C C . VAL A 1 94 ? 0.022 1.009 -1.055 1.00 89.44 94 VAL A C 1
ATOM 678 O O . VAL A 1 94 ? -0.592 1.160 0.001 1.00 89.44 94 VAL A O 1
ATOM 681 N N . TYR A 1 95 ? -0.613 0.917 -2.228 1.00 89.06 95 TYR A N 1
ATOM 682 C CA . TYR A 1 95 ? -2.074 0.977 -2.316 1.00 89.06 95 TYR A CA 1
ATOM 683 C C . TYR A 1 95 ? -2.745 -0.185 -1.588 1.00 89.06 95 TYR A C 1
ATOM 685 O O . TYR A 1 95 ? -3.733 0.039 -0.892 1.00 89.06 95 TYR A O 1
ATOM 693 N N . ALA A 1 96 ? -2.189 -1.395 -1.670 1.00 89.38 96 ALA A N 1
ATOM 694 C CA . ALA A 1 96 ? -2.690 -2.543 -0.922 1.00 89.38 96 ALA A CA 1
ATOM 695 C C . ALA A 1 96 ? -2.558 -2.343 0.599 1.00 89.38 96 ALA A C 1
ATOM 697 O O . ALA A 1 96 ? -3.518 -2.574 1.329 1.00 89.38 96 ALA A O 1
ATOM 698 N N . LEU A 1 97 ? -1.413 -1.853 1.088 1.00 89.81 97 LEU A N 1
ATOM 699 C CA . LEU A 1 97 ? -1.200 -1.557 2.511 1.00 89.81 97 LEU A CA 1
ATOM 700 C C . LEU A 1 97 ? -2.177 -0.496 3.025 1.00 89.81 97 LEU A C 1
ATOM 702 O O . LEU A 1 97 ? -2.775 -0.670 4.087 1.00 89.81 97 LEU A O 1
ATOM 706 N N . LEU A 1 98 ? -2.394 0.572 2.254 1.00 89.00 98 LEU A N 1
ATOM 707 C CA . LEU A 1 98 ? -3.387 1.590 2.589 1.00 89.00 98 LEU A CA 1
ATOM 708 C C . LEU A 1 98 ? -4.809 1.011 2.553 1.00 89.00 98 LEU A C 1
ATOM 710 O O . LEU A 1 98 ? -5.596 1.286 3.455 1.00 89.00 98 LEU A O 1
ATOM 714 N N . ALA A 1 99 ? -5.140 0.171 1.569 1.00 88.50 99 ALA A N 1
ATOM 715 C CA . ALA A 1 99 ? -6.448 -0.475 1.489 1.00 88.50 99 ALA A CA 1
ATOM 716 C C . ALA A 1 99 ? -6.709 -1.368 2.711 1.00 88.50 99 ALA A C 1
ATOM 718 O O . ALA A 1 99 ? -7.800 -1.330 3.285 1.00 88.50 99 ALA A O 1
ATOM 719 N N . LEU A 1 100 ? -5.695 -2.122 3.148 1.00 89.06 100 LEU A N 1
ATOM 720 C CA . LEU A 1 100 ? -5.740 -2.926 4.367 1.00 89.06 100 LEU A CA 1
ATOM 721 C C . LEU A 1 100 ? -5.909 -2.050 5.612 1.00 89.06 100 LEU A C 1
ATOM 723 O O . LEU A 1 100 ? -6.755 -2.361 6.447 1.00 89.06 100 LEU A O 1
ATOM 727 N N . ALA A 1 101 ? -5.176 -0.937 5.721 1.00 87.44 101 ALA A N 1
ATOM 728 C CA . ALA A 1 101 ? -5.322 0.006 6.830 1.00 87.44 101 ALA A CA 1
ATOM 729 C C . ALA A 1 101 ? -6.753 0.569 6.911 1.00 87.44 101 ALA A C 1
ATOM 731 O O . ALA A 1 101 ? -7.390 0.469 7.958 1.00 87.44 101 ALA A O 1
ATOM 732 N N . PHE A 1 102 ? -7.305 1.064 5.798 1.00 84.94 102 PHE A N 1
ATOM 733 C CA . PHE A 1 102 ? -8.693 1.541 5.736 1.00 84.94 102 PHE A CA 1
ATOM 734 C C . PHE A 1 102 ? -9.712 0.426 6.016 1.00 84.94 102 PHE A C 1
ATOM 736 O O . PHE A 1 102 ? -10.734 0.667 6.657 1.00 84.94 102 PHE A O 1
ATOM 743 N N . GLY A 1 103 ? -9.421 -0.809 5.596 1.00 84.75 103 GLY A N 1
ATOM 744 C CA . GLY A 1 103 ? -10.269 -1.966 5.879 1.00 84.75 103 GLY A CA 1
ATOM 745 C C . GLY A 1 103 ? -10.354 -2.270 7.376 1.00 84.75 103 GLY A C 1
ATOM 746 O O . GLY A 1 103 ? -11.436 -2.554 7.889 1.00 84.75 103 GLY A O 1
ATOM 747 N N . GLN A 1 104 ? -9.237 -2.141 8.097 1.00 86.50 104 GLN A N 1
ATOM 748 C CA . GLN A 1 104 ? -9.221 -2.274 9.555 1.00 86.50 104 GLN A CA 1
ATOM 749 C C . GLN A 1 104 ? -9.956 -1.118 10.250 1.00 86.50 104 GLN A C 1
ATOM 751 O O . GLN A 1 104 ? -10.658 -1.373 11.226 1.00 86.50 104 GLN A O 1
ATOM 756 N N . VAL A 1 105 ? -9.877 0.117 9.729 1.00 83.88 105 VAL A N 1
ATOM 757 C CA . VAL A 1 105 ? -10.681 1.252 10.232 1.00 83.88 105 VAL A CA 1
ATOM 758 C C . VAL A 1 105 ? -12.172 0.952 10.091 1.00 83.88 105 VAL A C 1
ATOM 760 O O . VAL A 1 105 ? -12.924 1.101 11.050 1.00 83.88 105 VAL A O 1
ATOM 763 N N . ALA A 1 106 ? -12.604 0.488 8.915 1.00 81.81 106 ALA A N 1
ATOM 764 C CA . ALA A 1 106 ? -14.003 0.158 8.668 1.00 81.81 106 ALA A CA 1
ATOM 765 C C . ALA A 1 106 ? -14.510 -0.942 9.613 1.00 81.81 106 ALA A C 1
ATOM 767 O O . ALA A 1 106 ? -15.609 -0.818 10.151 1.00 81.81 106 ALA A O 1
ATOM 768 N N . ALA A 1 107 ? -13.707 -1.987 9.834 1.00 80.88 107 ALA A N 1
ATOM 769 C CA . ALA A 1 107 ? -14.035 -3.066 10.762 1.00 80.88 107 ALA A CA 1
ATOM 770 C C . ALA A 1 107 ? -14.100 -2.578 12.218 1.00 80.88 107 ALA A C 1
ATOM 772 O O . ALA A 1 107 ? -15.021 -2.939 12.942 1.00 80.88 107 ALA A O 1
ATOM 773 N N . LEU A 1 108 ? -13.174 -1.708 12.632 1.00 81.38 108 LEU A N 1
ATOM 774 C CA . LEU A 1 108 ? -13.171 -1.121 13.971 1.00 81.38 108 LEU A CA 1
ATOM 775 C C . LEU A 1 108 ? -14.393 -0.219 14.199 1.00 81.38 108 LEU A C 1
ATOM 777 O O . LEU A 1 108 ? -15.020 -0.289 15.252 1.00 81.38 108 LEU A O 1
ATOM 781 N N . CYS A 1 109 ? -14.779 0.598 13.215 1.00 79.88 109 CYS A N 1
ATOM 782 C CA . CYS A 1 109 ? -16.002 1.398 13.304 1.00 79.88 109 CYS A CA 1
ATOM 783 C C . CYS A 1 109 ? -17.263 0.526 13.409 1.00 79.88 109 CYS A C 1
ATOM 785 O O . CYS A 1 109 ? -18.199 0.905 14.110 1.00 79.88 109 CYS A O 1
ATOM 787 N N . ASP A 1 110 ? -17.292 -0.622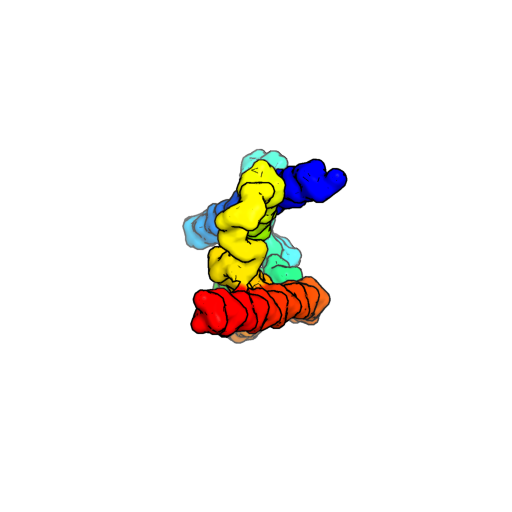 12.730 1.00 81.38 110 ASP A N 1
ATOM 788 C CA . ASP A 1 110 ? -18.409 -1.573 12.773 1.00 81.38 110 ASP A CA 1
ATOM 789 C C . ASP A 1 110 ? -18.505 -2.271 14.141 1.00 81.38 110 ASP A C 1
ATOM 791 O O . ASP A 1 110 ? -19.573 -2.328 14.749 1.00 81.38 110 ASP A O 1
ATOM 795 N N . GLU A 1 111 ? -17.368 -2.709 14.689 1.00 78.62 111 GLU A N 1
ATOM 796 C CA . GLU A 1 111 ? -17.280 -3.288 16.036 1.00 78.62 111 GLU A CA 1
ATOM 797 C C . GLU A 1 111 ? -17.688 -2.281 17.122 1.00 78.62 111 GLU A C 1
ATOM 799 O O . GLU A 1 111 ? -18.460 -2.608 18.022 1.00 78.62 111 GLU A O 1
ATOM 804 N N . LEU A 1 112 ? -17.243 -1.026 17.017 1.00 76.69 112 LEU A N 1
ATOM 805 C CA . LEU A 1 112 ? -17.650 0.023 17.954 1.00 76.69 112 LEU A CA 1
ATOM 806 C C . LEU A 1 112 ? -19.138 0.354 17.834 1.00 76.69 112 LEU A C 1
ATOM 808 O O . LEU A 1 112 ? -19.806 0.561 18.844 1.00 76.69 112 LEU A O 1
ATOM 812 N N . LYS A 1 113 ? -19.674 0.401 16.611 1.00 76.69 113 LYS A N 1
ATOM 813 C CA . LYS A 1 113 ? -21.097 0.657 16.385 1.00 76.69 113 LYS A CA 1
ATOM 814 C C . LYS A 1 113 ? -21.957 -0.453 16.987 1.00 76.69 113 LYS A C 1
ATOM 816 O O . LYS A 1 113 ? -22.896 -0.148 17.716 1.00 76.69 113 LYS A O 1
ATOM 821 N N . THR A 1 114 ? -21.619 -1.715 16.724 1.00 74.88 114 THR A N 1
ATOM 822 C CA . THR A 1 114 ? -22.358 -2.861 17.273 1.00 74.88 114 THR A CA 1
ATOM 823 C C . THR A 1 114 ? -22.298 -2.891 18.797 1.00 74.88 114 THR A C 1
ATOM 825 O O . THR A 1 114 ? -23.324 -3.157 19.419 1.00 74.88 114 THR A O 1
ATOM 828 N N . TRP A 1 115 ? -21.159 -2.539 19.405 1.00 72.06 115 TRP A N 1
ATOM 829 C CA . TRP A 1 115 ? -21.047 -2.383 20.858 1.00 72.06 115 TRP A CA 1
ATOM 830 C C . TRP A 1 115 ? -21.958 -1.279 21.404 1.00 72.06 115 TRP A C 1
ATOM 832 O O . TRP A 1 115 ? -22.710 -1.537 22.335 1.00 72.06 115 TRP A O 1
ATOM 842 N N . VAL A 1 116 ? -21.949 -0.077 20.813 1.00 74.06 116 VAL A N 1
ATOM 843 C CA . VAL A 1 116 ? -22.832 1.025 21.249 1.00 74.06 116 VAL A CA 1
ATOM 844 C C . VAL A 1 116 ? -24.309 0.634 21.142 1.00 74.06 116 VAL A C 1
ATOM 846 O O . VAL A 1 116 ? -25.107 1.010 21.996 1.00 74.06 116 VAL A O 1
ATOM 849 N N . GLU A 1 117 ? -24.682 -0.101 20.095 1.00 73.00 117 GLU A N 1
ATOM 850 C CA . GLU A 1 117 ? -26.066 -0.526 19.856 1.00 73.00 117 GLU A CA 1
ATOM 851 C C . GLU A 1 117 ? -26.514 -1.675 20.779 1.00 73.00 117 GLU A C 1
ATOM 853 O O . GLU A 1 117 ? -27.697 -1.753 21.098 1.00 73.00 117 GLU A O 1
ATOM 858 N N . HIS A 1 118 ? -25.588 -2.524 21.243 1.00 67.75 118 HIS A N 1
ATOM 859 C CA . HIS A 1 118 ? -25.854 -3.686 22.108 1.00 67.75 118 HIS A CA 1
ATOM 860 C C . HIS A 1 118 ? -25.245 -3.540 23.512 1.00 67.75 118 HIS A C 1
ATOM 862 O O . HIS A 1 118 ? -24.909 -4.544 24.142 1.00 67.75 118 HIS A O 1
ATOM 868 N N . ALA A 1 119 ? -25.055 -2.309 23.994 1.00 58.59 119 ALA A N 1
ATOM 869 C CA . ALA A 1 119 ? -24.481 -2.031 25.308 1.00 58.59 119 ALA A CA 1
ATOM 870 C C . ALA A 1 119 ? -25.452 -2.436 26.435 1.00 58.59 119 ALA A C 1
ATOM 872 O O . ALA A 1 119 ? -26.108 -1.599 27.051 1.00 58.59 119 ALA A O 1
ATOM 873 N N . ASP A 1 120 ? -25.548 -3.739 26.691 1.00 52.06 120 ASP A N 1
ATOM 874 C CA . ASP A 1 120 ? -26.120 -4.306 27.907 1.00 52.06 120 ASP A CA 1
ATOM 875 C C . ASP A 1 120 ? -25.138 -4.056 29.071 1.00 52.06 120 ASP A C 1
ATOM 877 O O . ASP A 1 120 ? -23.920 -4.188 28.874 1.00 52.06 120 ASP A O 1
ATOM 881 N N . PRO A 1 121 ? -25.610 -3.753 30.296 1.00 53.09 121 PRO A N 1
ATOM 882 C CA . PRO A 1 121 ? -24.751 -3.498 31.458 1.00 53.09 121 PRO A CA 1
ATOM 883 C C . PRO A 1 121 ? -23.915 -4.714 31.904 1.00 53.09 121 PRO A C 1
ATOM 885 O O . PRO A 1 121 ? -23.048 -4.567 32.757 1.00 53.09 121 PRO A O 1
ATOM 888 N N . ALA A 1 122 ? -24.146 -5.897 31.321 1.00 54.28 122 ALA A N 1
ATOM 889 C CA . ALA A 1 122 ? -23.393 -7.131 31.558 1.00 54.28 122 ALA A CA 1
ATOM 890 C C . ALA A 1 122 ? -22.392 -7.483 30.431 1.00 54.28 122 ALA A C 1
ATOM 892 O O . ALA A 1 122 ? -21.820 -8.573 30.428 1.00 54.28 122 ALA A O 1
ATOM 893 N N . SER A 1 123 ? -22.207 -6.607 29.435 1.00 54.34 123 SER A N 1
ATOM 894 C C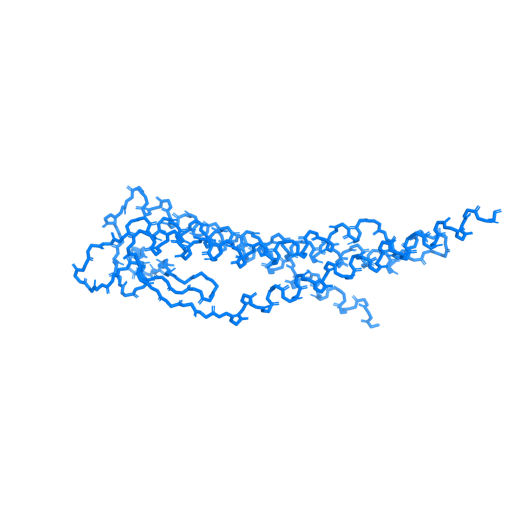A . SER A 1 123 ? -21.345 -6.886 28.279 1.00 54.34 123 SER A CA 1
ATOM 895 C C . SER A 1 123 ? -19.855 -6.593 28.555 1.00 54.34 123 SER A C 1
ATOM 897 O O . SER A 1 123 ? -19.534 -5.640 29.265 1.00 54.34 123 SER A O 1
ATOM 899 N N . PRO A 1 124 ? -18.924 -7.397 27.993 1.00 54.50 124 PRO A N 1
ATOM 900 C CA . PRO A 1 124 ? -17.501 -7.323 28.311 1.00 54.50 124 PRO A CA 1
ATOM 901 C C . PRO A 1 124 ? -16.889 -6.033 27.762 1.00 54.50 124 PRO A C 1
ATOM 903 O O . PRO A 1 124 ? -17.279 -5.579 26.675 1.00 54.50 124 PRO A O 1
ATOM 906 N N . SER A 1 125 ? -15.946 -5.495 28.540 1.00 56.62 125 SER A N 1
ATOM 907 C CA . SER A 1 125 ? -15.347 -4.158 28.482 1.00 56.62 125 SER A CA 1
ATOM 908 C C . SER A 1 125 ? -15.064 -3.595 27.077 1.00 56.62 125 SER A C 1
ATOM 910 O O . SER A 1 125 ? -14.856 -4.338 26.109 1.00 56.62 125 SER A O 1
ATOM 912 N N . PRO A 1 126 ? -15.018 -2.252 26.931 1.00 55.66 126 PRO A N 1
ATOM 913 C CA . PRO A 1 126 ? -14.646 -1.601 25.671 1.00 55.66 126 PRO A CA 1
ATOM 914 C C . PRO A 1 126 ? -13.196 -1.909 25.245 1.00 55.66 126 PRO A C 1
ATOM 916 O O . PRO A 1 126 ? -12.832 -1.692 24.088 1.00 55.66 126 PRO A O 1
ATOM 919 N N . PHE A 1 127 ? -12.375 -2.454 26.148 1.00 57.31 127 PHE A N 1
ATOM 920 C CA . PHE A 1 127 ? -10.998 -2.882 25.914 1.00 57.31 127 PHE A CA 1
ATOM 921 C C . PHE A 1 127 ? -10.950 -4.332 25.430 1.00 57.31 127 PHE A C 1
ATOM 923 O O . PHE A 1 127 ? -10.486 -5.238 26.114 1.00 57.31 127 PHE A O 1
ATOM 930 N N . ARG A 1 128 ? -11.442 -4.581 24.215 1.00 65.69 128 ARG A N 1
ATOM 931 C CA . ARG A 1 128 ? -11.338 -5.918 23.618 1.00 65.69 128 ARG A CA 1
ATOM 932 C C . ARG A 1 128 ? -9.982 -6.090 22.952 1.00 65.69 128 ARG A C 1
ATOM 934 O O . ARG A 1 128 ? -9.577 -5.251 22.148 1.00 65.69 128 ARG A O 1
ATOM 941 N N . ALA A 1 129 ? -9.348 -7.239 23.184 1.00 68.44 129 ALA A N 1
ATOM 942 C CA . ALA A 1 129 ? -8.114 -7.632 22.499 1.00 68.44 129 ALA A CA 1
ATOM 943 C C . ALA A 1 129 ? -8.237 -7.524 20.966 1.00 68.44 129 ALA A C 1
ATOM 945 O O . ALA A 1 129 ? -7.281 -7.157 20.293 1.00 68.44 129 ALA A O 1
ATOM 946 N N . VAL A 1 130 ? -9.440 -7.747 20.422 1.00 73.12 130 VAL A N 1
ATOM 947 C CA . VAL A 1 130 ? -9.744 -7.587 18.991 1.00 73.12 130 VAL A CA 1
ATOM 948 C C . VAL A 1 130 ? -9.525 -6.145 18.513 1.00 73.12 130 VAL A C 1
ATOM 950 O O . VAL A 1 130 ? -8.906 -5.932 17.472 1.00 73.12 130 VAL A O 1
ATOM 953 N N . ILE A 1 131 ? -9.960 -5.145 19.287 1.00 74.56 131 ILE A N 1
ATOM 954 C CA . ILE A 1 131 ? -9.802 -3.722 18.948 1.00 74.56 131 ILE A CA 1
ATOM 955 C C . ILE A 1 131 ? -8.315 -3.345 18.982 1.00 74.56 131 ILE A C 1
ATOM 957 O O . ILE A 1 131 ? -7.813 -2.738 18.033 1.00 74.56 131 ILE A O 1
ATOM 961 N N . ALA A 1 132 ? -7.594 -3.775 20.022 1.00 77.12 132 ALA A N 1
ATOM 962 C CA . ALA A 1 132 ? -6.151 -3.575 20.154 1.00 77.12 132 ALA A CA 1
ATOM 963 C C . ALA A 1 132 ? -5.365 -4.237 19.001 1.00 77.12 132 ALA A C 1
ATOM 965 O O . ALA A 1 132 ? -4.484 -3.621 18.399 1.00 77.12 132 ALA A O 1
ATOM 966 N N . GLU A 1 133 ? -5.731 -5.458 18.607 1.00 82.56 133 GLU A N 1
ATOM 967 C CA . GLU A 1 133 ? -5.095 -6.180 17.502 1.00 82.56 133 GLU A CA 1
ATOM 968 C C . GLU A 1 133 ? -5.327 -5.491 16.145 1.00 82.56 133 GLU A C 1
ATOM 970 O O . GLU A 1 133 ? -4.423 -5.421 15.306 1.00 82.56 133 GLU A O 1
ATOM 975 N N . ARG A 1 134 ? -6.526 -4.944 15.904 1.00 81.75 134 ARG A N 1
ATOM 976 C CA . ARG A 1 134 ? -6.824 -4.169 14.684 1.00 81.75 134 ARG A CA 1
ATOM 977 C C . ARG A 1 134 ? -6.051 -2.859 14.639 1.00 81.75 134 ARG A C 1
ATOM 979 O O . ARG A 1 134 ? -5.477 -2.530 13.603 1.00 81.75 134 ARG A O 1
ATOM 986 N N . LEU A 1 135 ? -5.992 -2.146 15.761 1.00 83.38 135 LEU A N 1
ATOM 987 C CA . LEU A 1 135 ? -5.189 -0.935 15.923 1.00 83.38 135 LEU A CA 1
ATOM 988 C C . LEU A 1 135 ? -3.700 -1.184 15.683 1.00 83.38 135 LEU A C 1
ATOM 990 O O . LEU A 1 135 ? -3.058 -0.415 14.966 1.00 83.38 135 LEU A O 1
ATOM 994 N N . SER A 1 136 ? -3.181 -2.301 16.191 1.00 87.44 136 SER A N 1
ATOM 995 C CA . SER A 1 136 ? -1.802 -2.726 15.955 1.00 87.44 136 SER A CA 1
ATOM 996 C C . SER A 1 136 ? -1.542 -2.957 14.468 1.00 87.44 136 SER A C 1
ATOM 998 O O . SER A 1 136 ? -0.604 -2.394 13.901 1.00 87.44 136 SER A O 1
ATOM 1000 N N . ARG A 1 137 ? -2.428 -3.704 13.794 1.00 87.12 137 ARG A N 1
ATOM 1001 C CA . ARG A 1 137 ? -2.338 -3.941 12.346 1.00 87.12 137 ARG A CA 1
ATOM 1002 C C . ARG A 1 137 ? -2.373 -2.643 11.541 1.00 87.12 137 ARG A C 1
ATOM 1004 O O . ARG A 1 137 ? -1.547 -2.475 10.649 1.00 87.12 137 ARG A O 1
ATOM 1011 N N . MET A 1 138 ? -3.266 -1.708 11.876 1.00 86.88 138 MET A N 1
ATOM 1012 C CA . MET A 1 138 ? -3.304 -0.383 11.241 1.00 86.88 138 MET A CA 1
ATOM 1013 C C . MET A 1 138 ? -1.981 0.364 11.401 1.00 86.88 138 MET A C 1
ATOM 1015 O O . MET A 1 138 ? -1.442 0.857 10.411 1.00 86.88 138 MET A O 1
ATOM 1019 N N . GLY A 1 139 ? -1.439 0.408 12.623 1.00 82.69 139 GLY A N 1
ATOM 1020 C CA . GLY A 1 139 ? -0.157 1.051 12.902 1.00 82.69 139 GLY A CA 1
ATOM 1021 C C . GLY A 1 139 ? 0.978 0.469 12.059 1.00 82.69 139 GLY A C 1
ATOM 1022 O O . GLY A 1 139 ? 1.717 1.211 11.412 1.00 82.69 139 GLY A O 1
ATOM 1023 N N . TRP A 1 140 ? 1.056 -0.861 11.976 1.00 89.44 140 TRP A N 1
ATOM 1024 C CA . TRP A 1 140 ? 2.058 -1.548 11.165 1.00 89.44 140 TRP A CA 1
ATOM 1025 C C . TRP A 1 140 ? 1.904 -1.305 9.664 1.00 89.44 140 TRP A C 1
ATOM 1027 O O . TRP A 1 140 ? 2.908 -1.076 8.994 1.00 89.44 140 TRP A O 1
ATOM 1037 N N . TYR A 1 141 ? 0.685 -1.299 9.118 1.00 90.25 141 TYR A N 1
ATOM 1038 C CA . TYR A 1 141 ? 0.477 -1.013 7.693 1.00 90.25 141 TYR A CA 1
ATOM 1039 C C . TYR A 1 141 ? 0.863 0.424 7.323 1.00 90.25 141 TYR A C 1
ATOM 1041 O O . TYR A 1 141 ? 1.460 0.644 6.266 1.00 90.25 141 TYR A O 1
ATOM 1049 N N . LEU A 1 142 ? 0.585 1.390 8.204 1.00 87.62 142 LEU A N 1
ATOM 1050 C CA . LEU A 1 142 ? 0.945 2.795 7.994 1.00 87.62 142 LEU A CA 1
ATOM 1051 C C . LEU A 1 142 ? 2.453 3.045 8.085 1.00 87.62 142 LEU A C 1
ATOM 1053 O O . LEU A 1 142 ? 2.954 3.916 7.382 1.00 87.62 142 LEU A O 1
ATOM 1057 N N . ILE A 1 143 ? 3.182 2.270 8.893 1.00 88.88 143 ILE A N 1
ATOM 1058 C CA . ILE A 1 143 ? 4.652 2.314 8.945 1.00 88.88 143 ILE A CA 1
ATOM 1059 C C . ILE A 1 143 ? 5.265 1.552 7.762 1.00 88.88 143 ILE A C 1
ATOM 1061 O O . ILE A 1 143 ? 6.262 1.990 7.192 1.00 88.88 143 ILE A O 1
ATOM 1065 N N . ALA A 1 144 ? 4.669 0.433 7.346 1.00 88.38 144 ALA A N 1
ATOM 1066 C CA . ALA A 1 144 ? 5.175 -0.370 6.236 1.00 88.38 144 ALA A CA 1
ATOM 1067 C C . ALA A 1 144 ? 5.106 0.373 4.890 1.00 88.38 144 ALA A C 1
ATOM 1069 O O . ALA A 1 144 ? 6.020 0.243 4.080 1.00 88.38 144 ALA A O 1
ATOM 1070 N N . ALA A 1 145 ? 4.067 1.179 4.648 1.00 88.81 145 ALA A N 1
ATOM 1071 C CA . ALA A 1 145 ? 3.903 1.922 3.394 1.00 88.81 145 ALA A CA 1
ATOM 1072 C C . ALA A 1 145 ? 5.100 2.846 3.042 1.00 88.81 145 ALA A C 1
ATOM 1074 O O . ALA A 1 145 ? 5.645 2.706 1.943 1.00 88.81 145 ALA A O 1
ATOM 1075 N N . PRO A 1 146 ? 5.573 3.743 3.930 1.00 86.25 146 PRO A N 1
ATOM 1076 C CA . PRO A 1 146 ? 6.756 4.560 3.664 1.00 86.25 146 PRO A CA 1
ATOM 1077 C C . PRO A 1 146 ? 8.053 3.743 3.619 1.00 86.25 146 PRO A C 1
ATOM 1079 O O . PRO A 1 146 ? 8.949 4.085 2.851 1.00 86.25 146 PRO A O 1
ATOM 1082 N N . VAL A 1 147 ? 8.152 2.630 4.357 1.00 88.19 147 VAL A N 1
ATOM 1083 C CA . VAL A 1 147 ? 9.307 1.716 4.255 1.00 88.19 147 VAL A CA 1
ATOM 1084 C C . VAL A 1 147 ? 9.394 1.100 2.856 1.00 88.19 147 VAL A C 1
ATOM 1086 O O . VAL A 1 147 ? 10.469 1.088 2.263 1.00 88.19 147 VAL A O 1
ATOM 1089 N N . VAL A 1 148 ? 8.271 0.652 2.285 1.00 90.38 148 VAL A N 1
ATOM 1090 C CA . VAL A 1 148 ? 8.217 0.137 0.905 1.00 90.38 148 VAL A CA 1
ATOM 1091 C C . VAL A 1 148 ? 8.637 1.212 -0.099 1.00 90.38 148 VAL A C 1
ATOM 1093 O O . VAL A 1 148 ? 9.404 0.926 -1.019 1.00 90.38 148 VAL A O 1
ATOM 1096 N N . ALA A 1 149 ? 8.183 2.454 0.087 1.00 86.69 149 ALA A N 1
ATOM 1097 C CA . ALA A 1 149 ? 8.554 3.567 -0.783 1.00 86.69 149 ALA A CA 1
ATOM 1098 C C . ALA A 1 149 ? 10.061 3.889 -0.711 1.00 86.69 149 ALA A C 1
ATOM 1100 O O . ALA A 1 149 ? 10.699 4.077 -1.748 1.00 86.69 149 ALA A O 1
ATOM 1101 N N . LEU A 1 150 ? 10.651 3.864 0.489 1.00 87.88 150 LEU A N 1
ATOM 1102 C CA . LEU A 1 150 ? 12.089 4.053 0.693 1.00 87.88 150 LEU A CA 1
ATOM 1103 C C . LEU A 1 150 ? 12.912 2.929 0.048 1.00 87.88 150 LEU A C 1
ATOM 1105 O O . LEU A 1 150 ? 13.890 3.203 -0.646 1.00 87.88 150 LEU A O 1
ATOM 1109 N N . VAL A 1 151 ? 12.513 1.668 0.242 1.00 89.50 151 VAL A N 1
ATOM 1110 C CA . VAL A 1 151 ? 13.180 0.518 -0.390 1.00 89.50 151 VAL A CA 1
ATOM 1111 C C . VAL A 1 151 ? 13.129 0.652 -1.910 1.00 89.50 151 VAL A C 1
ATOM 1113 O O . VAL A 1 151 ? 14.150 0.472 -2.570 1.00 89.50 151 VAL A O 1
ATOM 1116 N N . ASN A 1 152 ? 11.980 1.044 -2.466 1.00 89.19 152 ASN A N 1
ATOM 1117 C CA . ASN A 1 152 ? 11.846 1.293 -3.897 1.00 89.19 152 ASN A CA 1
ATOM 1118 C C . ASN A 1 152 ? 12.801 2.387 -4.388 1.00 89.19 152 ASN A C 1
ATOM 1120 O O . ASN A 1 152 ? 13.460 2.211 -5.411 1.00 89.19 152 ASN A O 1
ATOM 1124 N N . TYR A 1 153 ? 12.915 3.489 -3.647 1.00 85.12 153 TYR A N 1
ATOM 1125 C CA . TYR A 1 153 ? 13.841 4.567 -3.976 1.00 85.12 153 TYR A CA 1
ATOM 1126 C C . TYR A 1 153 ? 15.303 4.095 -3.994 1.00 85.12 153 TYR A C 1
ATOM 1128 O O . TYR A 1 153 ? 16.038 4.416 -4.928 1.00 85.12 153 TYR A O 1
ATOM 1136 N N . ILE A 1 154 ? 15.717 3.280 -3.017 1.00 86.56 154 ILE A N 1
ATOM 1137 C CA . ILE A 1 154 ? 17.074 2.710 -2.955 1.00 86.56 154 ILE A CA 1
ATOM 1138 C C . ILE A 1 154 ? 17.323 1.780 -4.148 1.00 86.56 154 ILE A C 1
ATOM 1140 O O . ILE A 1 154 ? 18.341 1.911 -4.826 1.00 86.56 154 ILE A O 1
ATOM 1144 N N . VAL A 1 155 ? 16.384 0.875 -4.439 1.00 87.69 155 VAL A N 1
ATOM 1145 C CA . VAL A 1 155 ? 16.475 -0.057 -5.576 1.00 87.69 155 VAL A CA 1
ATOM 1146 C C . VAL A 1 155 ? 16.592 0.707 -6.895 1.00 87.69 155 VAL A C 1
ATOM 1148 O O . VAL A 1 155 ? 17.469 0.410 -7.704 1.00 87.69 155 VAL A O 1
ATOM 1151 N N . CYS A 1 156 ? 15.761 1.731 -7.092 1.00 84.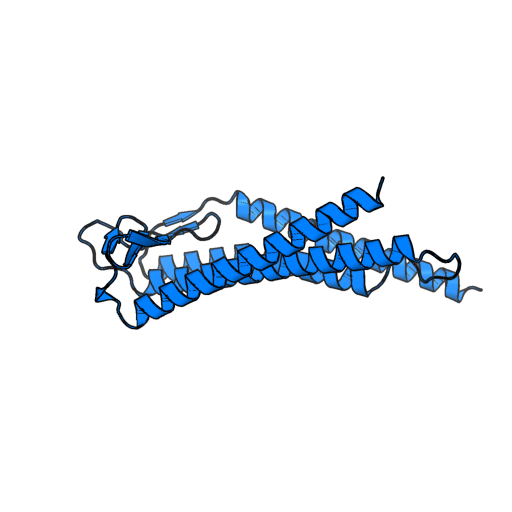75 156 CYS A N 1
ATOM 1152 C CA . CYS A 1 156 ? 15.793 2.556 -8.296 1.00 84.75 156 CYS A CA 1
ATOM 1153 C C . CYS A 1 156 ? 17.087 3.377 -8.408 1.00 84.75 156 CYS A C 1
ATOM 1155 O O . CYS A 1 156 ? 17.645 3.470 -9.499 1.00 84.75 156 CYS A O 1
ATOM 1157 N N . SER A 1 157 ? 17.616 3.889 -7.291 1.00 81.75 157 SER A N 1
ATOM 1158 C CA . SER A 1 157 ? 18.899 4.607 -7.267 1.00 81.75 157 SER A CA 1
ATOM 1159 C C . SER A 1 157 ? 20.068 3.702 -7.672 1.00 81.75 157 SER A C 1
ATOM 1161 O O . SER A 1 157 ? 20.917 4.105 -8.464 1.00 81.75 157 SER A O 1
ATOM 1163 N N . ILE A 1 158 ? 20.096 2.453 -7.188 1.00 84.69 158 ILE A N 1
ATOM 1164 C CA . ILE A 1 158 ? 21.117 1.459 -7.569 1.00 84.69 158 ILE A CA 1
ATOM 1165 C C . ILE A 1 158 ? 20.985 1.079 -9.049 1.00 84.69 158 ILE A C 1
ATOM 1167 O O . ILE A 1 158 ? 21.988 0.887 -9.733 1.00 84.69 158 ILE A O 1
ATOM 1171 N N . ALA A 1 159 ? 19.756 1.017 -9.562 1.00 82.31 159 ALA A N 1
ATOM 1172 C CA . ALA A 1 159 ? 19.477 0.774 -10.974 1.00 82.31 159 ALA A CA 1
ATOM 1173 C C . ALA A 1 159 ? 19.802 1.976 -11.886 1.00 82.31 159 ALA A C 1
ATOM 1175 O O . ALA A 1 159 ? 19.529 1.914 -13.084 1.00 82.31 159 ALA A O 1
ATOM 1176 N N . GLY A 1 160 ? 20.360 3.067 -11.348 1.00 75.31 160 GLY A N 1
ATOM 1177 C CA . GLY A 1 160 ? 20.757 4.251 -12.110 1.00 75.31 160 GLY A CA 1
ATOM 1178 C C . GLY A 1 160 ? 19.612 5.210 -12.441 1.00 75.31 160 GLY A C 1
ATOM 1179 O O . GLY A 1 160 ? 19.801 6.110 -13.257 1.00 75.31 160 GLY A O 1
ATOM 1180 N N . ALA A 1 161 ? 18.430 5.043 -11.837 1.00 78.88 161 ALA A N 1
ATOM 1181 C CA . ALA A 1 161 ? 17.370 6.040 -11.923 1.00 78.88 161 ALA A CA 1
ATOM 1182 C C . ALA A 1 161 ? 17.620 7.158 -10.905 1.00 78.88 161 ALA A C 1
ATOM 1184 O O . ALA A 1 161 ? 17.887 6.909 -9.729 1.00 78.88 161 ALA A O 1
ATOM 1185 N N . SER A 1 162 ? 17.524 8.403 -11.358 1.00 72.81 162 SER A N 1
ATOM 1186 C CA . SER A 1 162 ? 17.550 9.570 -10.484 1.00 72.81 162 SER A CA 1
ATOM 1187 C C . SER A 1 162 ? 16.152 9.851 -9.936 1.00 72.81 162 SER A C 1
ATOM 1189 O O . SER A 1 162 ? 15.141 9.370 -10.452 1.00 72.81 162 SER A O 1
ATOM 1191 N N . GLY A 1 163 ? 16.070 10.657 -8.884 1.00 76.94 163 GLY A N 1
ATOM 1192 C CA . GLY A 1 163 ? 14.795 11.024 -8.296 1.00 76.94 163 GLY A CA 1
ATOM 1193 C C . GLY A 1 163 ? 14.923 12.145 -7.282 1.00 76.94 163 GLY A C 1
ATOM 1194 O O . GLY A 1 163 ? 16.025 12.591 -6.967 1.00 76.94 163 GLY A O 1
ATOM 1195 N N . SER A 1 164 ? 13.785 12.591 -6.763 1.00 80.75 164 SER A N 1
ATOM 1196 C CA . SER A 1 164 ? 13.742 13.465 -5.595 1.00 80.75 164 SER A CA 1
ATOM 1197 C C . SER A 1 164 ? 12.913 12.825 -4.492 1.00 80.75 164 SER A C 1
ATOM 1199 O O . SER A 1 164 ? 11.892 12.186 -4.757 1.00 80.75 164 SER A O 1
ATOM 1201 N N . ALA A 1 165 ? 13.377 12.982 -3.257 1.00 79.75 165 ALA A N 1
ATOM 1202 C CA . ALA A 1 165 ? 12.700 12.511 -2.064 1.00 79.75 165 ALA A CA 1
ATOM 1203 C C . ALA A 1 165 ? 12.177 13.716 -1.282 1.00 79.75 165 ALA A C 1
ATOM 1205 O O . ALA A 1 165 ? 12.953 14.569 -0.851 1.00 79.75 165 ALA A O 1
ATOM 1206 N N . SER A 1 166 ? 10.866 13.770 -1.081 1.00 77.31 166 SER A N 1
ATOM 1207 C CA . SER A 1 166 ? 10.257 14.538 0.001 1.00 77.31 166 SER A CA 1
ATOM 1208 C C . SER A 1 166 ? 9.972 13.585 1.172 1.00 77.31 166 SER A C 1
ATOM 1210 O O . SER A 1 166 ? 10.037 12.367 1.024 1.00 77.31 166 SER A O 1
ATOM 1212 N N . LEU A 1 167 ? 9.715 14.115 2.366 1.00 79.12 167 LEU A N 1
ATOM 1213 C CA . LEU A 1 167 ? 9.433 13.307 3.565 1.00 79.12 167 LEU A CA 1
ATOM 1214 C C . LEU A 1 167 ? 8.114 13.689 4.236 1.00 79.12 167 LEU A C 1
ATOM 1216 O O . LEU A 1 167 ? 7.840 13.251 5.352 1.00 79.12 167 LEU A O 1
ATOM 1220 N N . TRP A 1 168 ? 7.297 14.515 3.584 1.00 80.31 168 TRP A N 1
ATOM 1221 C CA . TRP A 1 168 ? 6.096 15.054 4.208 1.00 80.31 168 TRP A CA 1
ATOM 1222 C C . TRP A 1 168 ? 5.075 13.951 4.506 1.00 80.31 168 TRP A C 1
ATOM 1224 O O . TRP A 1 168 ? 4.779 13.697 5.677 1.00 80.31 168 TRP A O 1
ATOM 1234 N N . MET A 1 169 ? 4.504 13.298 3.487 1.00 79.75 169 MET A N 1
ATOM 1235 C CA . MET A 1 169 ? 3.441 12.309 3.710 1.00 79.75 169 MET A CA 1
ATOM 1236 C C . MET A 1 169 ? 3.947 11.074 4.459 1.00 79.75 169 MET A C 1
ATOM 1238 O O . MET A 1 169 ? 3.249 10.537 5.316 1.00 79.75 169 MET A O 1
ATOM 1242 N N . SER A 1 170 ? 5.177 10.663 4.186 1.00 82.12 170 SER A N 1
ATOM 1243 C CA . SER A 1 170 ? 5.872 9.539 4.801 1.00 82.12 170 SER A CA 1
ATOM 1244 C C . SER A 1 170 ? 6.076 9.799 6.289 1.00 82.12 170 SER A C 1
ATOM 1246 O O . SER A 1 170 ? 5.762 8.937 7.105 1.00 82.12 170 SER A O 1
ATOM 1248 N N . GLY A 1 171 ? 6.508 11.009 6.661 1.00 81.75 171 GLY A N 1
ATOM 1249 C CA . GLY A 1 171 ? 6.630 11.418 8.058 1.00 81.75 171 GLY A CA 1
ATOM 1250 C C . GLY A 1 171 ? 5.289 11.400 8.791 1.00 81.75 171 GLY A C 1
ATOM 1251 O O . GLY A 1 171 ? 5.199 10.860 9.893 1.00 81.75 171 GLY A O 1
ATOM 1252 N N . LEU A 1 172 ? 4.224 11.913 8.163 1.00 89.44 172 LEU A N 1
ATOM 1253 C CA . LEU A 1 172 ? 2.877 11.890 8.744 1.00 89.44 172 LEU A CA 1
ATOM 1254 C C . LEU A 1 172 ? 2.353 10.464 8.955 1.00 89.44 172 LEU A C 1
ATOM 1256 O O . LEU A 1 172 ? 1.831 10.161 10.027 1.00 89.44 172 LEU A O 1
ATOM 1260 N N . LEU A 1 173 ? 2.513 9.581 7.966 1.00 87.31 173 LEU A N 1
ATOM 1261 C CA . LEU A 1 173 ? 2.085 8.182 8.052 1.00 87.31 173 LEU A CA 1
ATOM 1262 C C . LEU A 1 173 ? 2.805 7.436 9.178 1.00 87.31 173 LEU A C 1
ATOM 1264 O O . LEU A 1 173 ? 2.157 6.733 9.954 1.00 87.31 173 LEU A O 1
ATOM 1268 N N . VAL A 1 174 ? 4.119 7.642 9.319 1.00 87.50 174 VAL A N 1
ATOM 1269 C CA . VAL A 1 174 ? 4.901 7.063 10.419 1.00 87.50 174 VAL A CA 1
ATOM 1270 C C . VAL A 1 174 ? 4.431 7.603 11.767 1.00 87.50 174 VAL A C 1
ATOM 1272 O O . VAL A 1 174 ? 4.196 6.811 12.676 1.00 87.50 174 VAL A O 1
ATOM 1275 N N . MET A 1 175 ? 4.242 8.920 11.910 1.00 90.56 175 MET A N 1
ATOM 1276 C CA . MET A 1 175 ? 3.768 9.505 13.170 1.00 90.56 175 MET A CA 1
ATOM 1277 C C . MET A 1 175 ? 2.404 8.949 13.584 1.00 90.56 175 MET A C 1
ATOM 1279 O O . MET A 1 175 ? 2.224 8.553 14.735 1.00 90.56 175 MET A O 1
ATOM 1283 N N . ILE A 1 176 ? 1.457 8.878 12.643 1.00 89.25 176 ILE A N 1
ATOM 1284 C CA . ILE A 1 176 ? 0.133 8.305 12.897 1.00 89.25 176 ILE A CA 1
ATOM 1285 C C . ILE A 1 176 ? 0.272 6.826 13.267 1.00 89.25 176 ILE A C 1
ATOM 1287 O O . ILE A 1 176 ? -0.318 6.391 14.252 1.00 89.25 176 ILE A O 1
ATOM 1291 N N . GLY A 1 177 ? 1.084 6.059 12.537 1.00 86.25 177 GLY A N 1
ATOM 1292 C CA . GLY A 1 177 ? 1.315 4.646 12.831 1.00 86.25 177 GLY A CA 1
ATOM 1293 C C . GLY A 1 177 ? 1.875 4.413 14.237 1.00 86.25 177 GLY A C 1
ATOM 1294 O O . GLY A 1 177 ? 1.350 3.582 14.976 1.00 86.25 177 GLY A O 1
ATOM 1295 N N . ILE A 1 178 ? 2.876 5.198 14.648 1.00 89.38 178 ILE A N 1
ATOM 1296 C CA . ILE A 1 178 ? 3.450 5.151 16.001 1.00 89.38 178 ILE A CA 1
ATOM 1297 C C . ILE A 1 178 ? 2.395 5.514 17.048 1.00 89.38 178 ILE A C 1
ATOM 1299 O O . ILE A 1 178 ? 2.273 4.820 18.055 1.00 89.38 178 ILE A O 1
ATOM 1303 N N . MET A 1 179 ? 1.602 6.562 16.813 1.00 90.50 179 MET A N 1
ATOM 1304 C CA . MET A 1 179 ? 0.538 6.970 17.730 1.00 90.50 179 MET A CA 1
ATOM 1305 C C . MET A 1 179 ? -0.492 5.849 17.941 1.00 90.50 179 MET A C 1
ATOM 1307 O O . MET A 1 179 ? -0.890 5.598 19.077 1.00 90.50 179 MET A O 1
ATOM 1311 N N . LEU A 1 180 ? -0.881 5.131 16.880 1.00 86.38 180 LEU A N 1
ATOM 1312 C CA . LEU A 1 180 ? -1.784 3.981 17.000 1.00 86.38 180 LEU A CA 1
ATOM 1313 C C . LEU A 1 180 ? -1.148 2.843 17.805 1.00 86.38 180 LEU A C 1
ATOM 1315 O O . LEU A 1 180 ? -1.815 2.264 18.656 1.00 86.38 180 LEU A O 1
ATOM 1319 N N . LEU A 1 181 ? 0.139 2.550 17.597 1.00 87.75 181 LEU A N 1
ATOM 1320 C CA . LEU A 1 181 ? 0.853 1.528 18.373 1.00 87.75 181 LEU A CA 1
ATOM 1321 C C . LEU A 1 181 ? 0.981 1.897 19.858 1.00 87.75 181 LEU A C 1
ATOM 1323 O O . LEU A 1 181 ? 0.868 1.027 20.721 1.00 87.75 181 LEU A O 1
ATOM 1327 N N . LEU A 1 182 ? 1.180 3.177 20.178 1.00 87.25 182 LEU A N 1
ATOM 1328 C CA . LEU A 1 182 ? 1.158 3.658 21.562 1.00 87.25 182 LEU A CA 1
ATOM 1329 C C . LEU A 1 182 ? -0.233 3.514 22.179 1.00 87.25 182 LEU A C 1
ATOM 1331 O O . LEU A 1 182 ? -0.355 3.094 23.327 1.00 87.25 182 LEU A O 1
ATOM 1335 N N . LEU A 1 183 ? -1.284 3.798 21.410 1.00 86.31 183 LEU A N 1
ATOM 1336 C CA . LEU A 1 183 ? -2.656 3.599 21.857 1.00 86.31 183 LEU A CA 1
ATOM 1337 C C . LEU A 1 183 ? -2.922 2.117 22.159 1.00 86.31 183 LEU A C 1
ATOM 1339 O O . LEU A 1 183 ? -3.454 1.819 23.219 1.00 86.31 183 LEU A O 1
ATOM 1343 N N . VAL A 1 184 ? -2.449 1.177 21.333 1.00 85.69 184 VAL A N 1
ATOM 1344 C CA . VAL A 1 184 ? -2.518 -0.269 21.642 1.00 85.69 184 VAL A CA 1
ATOM 1345 C C . VAL A 1 184 ? -1.891 -0.592 22.996 1.00 85.69 184 VAL A C 1
ATOM 1347 O O . VAL A 1 184 ? -2.505 -1.290 23.794 1.00 85.69 184 VAL A O 1
ATOM 1350 N N . ARG A 1 185 ? -0.709 -0.038 23.299 1.00 83.88 185 ARG A N 1
ATOM 1351 C CA . ARG A 1 185 ? -0.047 -0.260 24.597 1.00 83.88 185 ARG A CA 1
ATOM 1352 C C . ARG A 1 185 ? -0.884 0.223 25.778 1.00 83.88 185 ARG A C 1
ATOM 1354 O O . ARG A 1 185 ? -0.892 -0.430 26.817 1.00 83.88 185 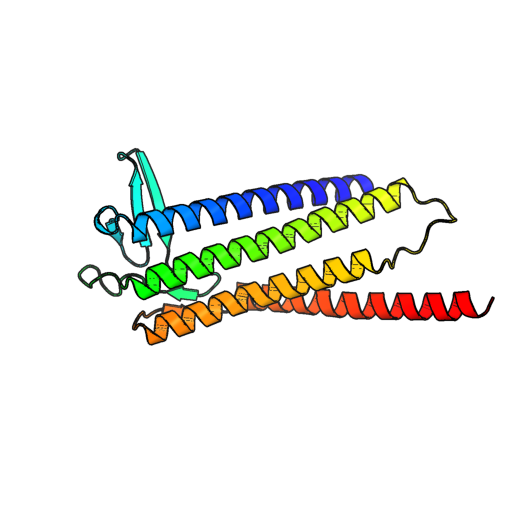ARG A O 1
ATOM 1361 N N . ILE A 1 186 ? -1.590 1.341 25.620 1.00 84.25 186 ILE A N 1
ATOM 1362 C CA . ILE A 1 186 ? -2.502 1.863 26.645 1.00 84.25 186 ILE A CA 1
ATOM 1363 C C . ILE A 1 186 ? -3.703 0.924 26.820 1.00 84.25 186 ILE A C 1
ATOM 1365 O O . ILE A 1 186 ? -4.097 0.644 27.949 1.00 84.25 186 ILE A O 1
ATOM 1369 N N . PHE A 1 187 ? -4.258 0.402 25.723 1.00 80.94 187 PHE A N 1
ATOM 1370 C CA . PHE A 1 187 ? -5.370 -0.552 25.768 1.00 80.94 187 PHE A CA 1
ATOM 1371 C C . PHE A 1 187 ? -4.961 -1.877 26.425 1.00 80.94 187 PHE A C 1
ATOM 1373 O O . PHE A 1 187 ? -5.701 -2.387 27.262 1.00 80.94 187 PHE A O 1
ATOM 1380 N N . ASP A 1 188 ? -3.775 -2.401 26.108 1.00 81.62 188 ASP A N 1
ATOM 1381 C CA . ASP A 1 188 ? -3.235 -3.613 26.736 1.00 81.62 188 ASP A CA 1
ATOM 1382 C C . ASP A 1 188 ? -3.052 -3.441 28.248 1.00 81.62 188 ASP A C 1
ATOM 1384 O O . ASP A 1 188 ? -3.397 -4.335 29.020 1.00 81.62 188 ASP A O 1
ATOM 1388 N N . TYR A 1 189 ? -2.561 -2.275 28.673 1.00 80.25 189 TYR A N 1
ATOM 1389 C CA . TYR A 1 189 ? -2.425 -1.939 30.089 1.00 80.25 189 TYR A CA 1
ATOM 1390 C C . TYR A 1 189 ? -3.788 -1.821 30.793 1.00 80.25 189 TYR A C 1
ATOM 1392 O O . TYR A 1 189 ? -3.962 -2.322 31.904 1.00 80.25 189 TYR A O 1
ATOM 1400 N N . GLY A 1 190 ? -4.787 -1.225 30.133 1.00 79.12 190 GLY A N 1
ATOM 1401 C CA . GLY A 1 190 ? -6.164 -1.186 30.635 1.00 79.12 190 GLY A CA 1
ATOM 1402 C C . GLY A 1 190 ? -6.757 -2.585 30.836 1.00 79.12 190 GLY A C 1
ATOM 1403 O O . GLY A 1 190 ? -7.315 -2.867 31.893 1.00 79.12 190 GLY A O 1
ATOM 1404 N N . MET A 1 191 ? -6.550 -3.495 29.876 1.00 76.50 191 MET A N 1
ATOM 1405 C CA . MET A 1 191 ? -6.993 -4.891 29.995 1.00 76.50 191 MET A CA 1
ATOM 1406 C C . MET A 1 191 ? -6.304 -5.642 31.141 1.00 76.50 191 MET A C 1
ATOM 1408 O O . MET A 1 191 ? -6.933 -6.489 31.776 1.00 76.50 191 MET A O 1
ATOM 1412 N N . SER A 1 192 ? -5.014 -5.388 31.403 1.00 77.56 192 SER A N 1
ATOM 1413 C CA . SER A 1 192 ? -4.333 -6.027 32.538 1.00 77.56 192 SER A CA 1
ATOM 1414 C C . SER A 1 192 ? -4.888 -5.551 33.877 1.00 77.56 192 SER A C 1
ATOM 1416 O O . SER A 1 192 ? -5.100 -6.375 34.759 1.00 77.56 192 SER A O 1
ATOM 1418 N N . LEU A 1 193 ? -5.199 -4.257 33.996 1.00 78.75 193 LEU A N 1
ATOM 1419 C CA . LEU A 1 193 ? -5.822 -3.681 35.191 1.00 78.75 193 LEU A CA 1
ATOM 1420 C C . LEU A 1 193 ? -7.216 -4.262 35.456 1.00 78.75 193 LEU A C 1
ATOM 1422 O O . LEU A 1 193 ? -7.514 -4.624 36.589 1.00 78.75 193 LEU A O 1
ATOM 1426 N N . GLU A 1 194 ? -8.056 -4.399 34.425 1.00 73.25 194 GLU A N 1
ATOM 1427 C CA . GLU A 1 194 ? -9.381 -5.023 34.571 1.00 73.25 194 GLU A CA 1
ATOM 1428 C C . GLU A 1 194 ? -9.271 -6.470 35.071 1.00 73.25 194 GLU A C 1
ATOM 1430 O O . GLU A 1 194 ? -9.984 -6.856 35.991 1.00 73.25 194 GLU A O 1
ATOM 1435 N N . ARG A 1 195 ? -8.322 -7.255 34.544 1.00 71.81 195 ARG A N 1
ATOM 1436 C CA . ARG A 1 195 ? -8.092 -8.636 35.006 1.00 71.81 195 ARG A CA 1
ATOM 1437 C C . ARG A 1 195 ? -7.601 -8.721 36.446 1.00 71.81 195 ARG A C 1
ATOM 1439 O O . ARG A 1 195 ? -7.948 -9.671 37.140 1.00 71.81 195 ARG A O 1
ATOM 1446 N N . GLU A 1 196 ? -6.768 -7.779 36.878 1.00 76.00 196 GLU A N 1
ATOM 1447 C CA . GLU A 1 196 ? -6.298 -7.722 38.265 1.00 76.00 196 GLU A CA 1
ATOM 1448 C C . GLU A 1 196 ? -7.445 -7.396 39.230 1.00 76.00 196 GLU A C 1
ATOM 1450 O O . GLU A 1 196 ? -7.513 -7.981 40.307 1.00 76.00 196 GLU A O 1
ATOM 1455 N N . VAL A 1 197 ? -8.370 -6.514 38.836 1.00 69.44 197 VAL A N 1
ATOM 1456 C CA . VAL A 1 197 ? -9.544 -6.150 39.645 1.00 69.44 197 VAL A CA 1
ATOM 1457 C C . VAL A 1 197 ? -10.590 -7.269 39.662 1.00 69.44 197 VAL A C 1
ATOM 1459 O O . VAL A 1 197 ? -11.068 -7.624 40.738 1.00 69.44 197 VAL A O 1
ATOM 1462 N N . ASP A 1 198 ? -10.899 -7.871 38.512 1.00 64.19 198 ASP A N 1
ATOM 1463 C CA . ASP A 1 198 ? -11.848 -8.990 38.417 1.00 64.19 198 ASP A CA 1
ATOM 1464 C C . ASP A 1 198 ? -11.319 -10.268 39.091 1.00 64.19 198 ASP A C 1
ATOM 1466 O O . ASP A 1 198 ? -12.102 -11.101 39.531 1.00 64.19 198 ASP A O 1
ATOM 1470 N N . GLY A 1 199 ? -9.996 -10.434 39.191 1.00 61.56 199 GLY A N 1
ATOM 1471 C CA . GLY A 1 199 ? -9.367 -11.563 39.884 1.00 61.56 199 GLY A CA 1
ATOM 1472 C C . GLY A 1 199 ? -9.312 -11.437 41.413 1.00 61.56 199 GLY A C 1
ATOM 1473 O O . GLY A 1 199 ? -8.885 -12.384 42.074 1.00 61.56 199 GLY A O 1
ATOM 1474 N N . LEU A 1 200 ? -9.695 -10.284 41.974 1.00 52.88 200 LEU A N 1
ATOM 1475 C CA . LEU A 1 200 ? -9.703 -10.004 43.418 1.00 52.88 200 LEU A CA 1
ATOM 1476 C C . LEU A 1 200 ? -11.095 -10.125 44.072 1.00 52.88 200 LEU A C 1
ATOM 1478 O O . LEU A 1 200 ? -11.184 -10.004 45.297 1.00 52.88 200 LEU A O 1
ATOM 1482 N N . LEU A 1 201 ? -12.155 -10.355 43.289 1.00 48.38 201 LEU A N 1
ATOM 1483 C CA . LEU A 1 201 ? -13.528 -10.629 43.748 1.00 48.38 201 LEU A CA 1
ATOM 1484 C C . LEU A 1 201 ? -13.880 -12.115 43.594 1.00 48.38 201 LEU A C 1
ATOM 1486 O O . LEU A 1 201 ? -14.708 -12.586 44.408 1.00 48.38 201 LEU A O 1
#

pLDDT: mean 77.22, std 11.2, range [41.91, 91.75]

Sequence (201 aa):
MLGRAGAAALIIARIGTVFLWIAAAVTAIVLVVFIVASGTLTAGYNRLDLSVGGVFSISLTGQVLDYSIFLQPYDDAPINTVAVIATGLARTAVYALLALAFGQVAALCDELKTWVEHADPASPSPFRAVIAERLSRMGWYLIAAPVVALVNYIVCSIAGASGSASLWMSGLLVMIGIMLLLLVRIFDYGMSLEREVDGLL

Organism: NCBI:txid2052941